Protein AF-A0A2E8WAC8-F1 (afdb_monomer)

Nearest PDB structures (foldseek):
  3va6-assembly1_A  TM=6.498E-01  e=2.404E-03  Bacteroides thetaiotaomicron
  1qhu-assembly1_A  TM=5.688E-01  e=6.693E-03  Oryctolagus cuniculus
  3ott-assembly2_A  TM=4.616E-01  e=7.108E-03  Bacteroides thetaiotaomicron
  3va6-assembly3_B  TM=4.126E-01  e=3.059E-03  Bacteroides thetaiotaomicron
  6uml-assembly1_A  TM=5.698E-01  e=1.534E-01  Homo sapiens

Foldseek 3Di:
DDDPPDDVVVVVVVVVVVPDPPPPDDDPDDDCVPDPVNDDDDPVPPDWDWQDWDAAPQRKIWTFTQAAIWIHNPDDIDGDGVVQADDDDRFNDWEHAHVQWIWTDHQAAIWIGHPNGIHGQPDPDPPDRHGFDDWDYDPNGEIATDPPRLVNLQSVCVVPVLHAFEAEDCDDDDPPDPSCVSHPYYHHNDPDVVVVVVVVVVSSVSSVVVVVVVVVVVD

Sequence (219 aa):
MTRHQQSPTLLLILALVLCAPLAAYKPEMPDPVYEDWRWESYPQLQGPSFRAVAEDVTGAVWFGTDKGVKRYDGRTWTEYTETDGLFGAPINVLCPASVGRVYAVSRLGISVFEDGAWRRIFPASPDVNWTIWSIREMSDGAIWSGLSGDQIAREIRLADPTVVTFLITGWDIHAEDDRLSEFDFHLKKPRVIGELNATLVRAISLRDRRLREKSSQSA

Radius of gyration: 28.64 Å; Cα contacts (8 Å, |Δi|>4): 350; chains: 1; bounding box: 103×40×66 Å

Solvent-accessible surface area (backbone atoms only — not comparable to full-atom values): 12842 Å² total; per-residue (Å²): 140,81,83,82,77,77,60,67,67,62,58,51,53,53,53,54,67,74,60,55,80,72,75,77,85,74,81,80,75,72,64,72,88,77,41,71,90,77,63,84,87,58,75,89,68,61,83,68,60,74,58,24,74,39,67,35,85,84,66,30,39,36,34,18,19,59,70,19,39,38,36,33,66,87,83,54,80,46,77,43,30,60,92,53,36,36,40,53,52,39,16,61,30,57,31,48,50,47,81,70,28,34,36,40,31,13,40,57,24,32,16,35,32,45,93,91,41,38,37,66,67,33,64,85,57,90,90,62,92,49,72,55,74,42,63,53,60,42,100,77,38,29,69,42,50,54,72,63,34,60,60,52,38,36,53,48,34,71,77,38,73,53,50,53,30,67,43,74,32,95,61,92,74,64,93,84,43,74,74,51,74,51,34,80,41,79,40,64,62,68,92,48,71,66,62,53,53,58,50,50,55,53,42,53,54,51,30,56,49,46,50,53,54,53,57,64,74,76,110

Secondary structure (DSSP, 8-state):
-------HHHHHHHHHHTTS--------PPPGGG-GGG----GGGSSSPEEEEEE-TTS-EEEEETTEEEEE-SS-EEEE-GGGT---S-EEEEEEEETTEEEEEESS-EEEEETTEEEEEE-SSTT-------EEE-TTS-EEESSSHHHHHHHHHHH-TTS--EEEESS---TT-GGGGG-SEEEE--SSHHHHHHHHHHHHHHHHHHHHHHHHH--

Mean predicted aligned error: 15.95 Å

pLDDT: mean 70.6, std 15.96, range [34.09, 94.88]

Structure (mmCIF, N/CA/C/O backbone):
data_AF-A0A2E8WAC8-F1
#
_entry.id   AF-A0A2E8WAC8-F1
#
loop_
_atom_site.group_PDB
_atom_site.id
_atom_site.type_symbol
_atom_site.label_atom_id
_atom_site.label_alt_id
_atom_site.label_comp_id
_atom_site.label_asym_id
_atom_site.label_entity_id
_atom_site.label_seq_id
_atom_site.pdbx_PDB_ins_code
_atom_site.Cartn_x
_atom_site.Cartn_y
_atom_site.Cartn_z
_atom_site.occupancy
_atom_site.B_iso_or_equiv
_atom_site.auth_seq_id
_atom_site.auth_comp_id
_atom_site.auth_asym_id
_atom_site.auth_atom_id
_atom_site.pdbx_PDB_model_num
ATOM 1 N N . MET A 1 1 ? -83.327 -20.561 35.771 1.00 40.25 1 MET A N 1
ATOM 2 C CA . MET A 1 1 ? -82.409 -21.128 34.758 1.00 40.25 1 MET A CA 1
ATOM 3 C C . MET A 1 1 ? -82.660 -20.432 33.425 1.00 40.25 1 MET A C 1
ATOM 5 O O . MET A 1 1 ? -83.483 -20.889 32.646 1.00 40.25 1 MET A O 1
ATOM 9 N N . THR A 1 2 ? -82.019 -19.290 33.182 1.00 39.81 2 THR A N 1
ATOM 10 C CA . THR A 1 2 ? -82.113 -18.533 31.923 1.00 39.81 2 THR A CA 1
ATOM 11 C C . THR A 1 2 ? -80.802 -18.711 31.161 1.00 39.81 2 THR A C 1
ATOM 13 O O . THR A 1 2 ? -79.744 -18.262 31.593 1.00 39.81 2 THR A O 1
ATOM 16 N N . ARG A 1 3 ? -80.853 -19.465 30.059 1.00 44.12 3 ARG A N 1
ATOM 17 C CA . ARG A 1 3 ? -79.706 -19.734 29.183 1.00 44.12 3 ARG A CA 1
ATOM 18 C C . ARG A 1 3 ? -79.399 -18.451 28.403 1.00 44.12 3 ARG A C 1
ATOM 20 O O . ARG A 1 3 ? -80.142 -18.099 27.493 1.00 44.12 3 ARG A O 1
ATOM 27 N N . HIS A 1 4 ? -78.326 -17.749 28.767 1.00 51.72 4 HIS A N 1
ATOM 28 C CA . HIS A 1 4 ? -77.776 -16.665 27.952 1.00 51.72 4 HIS A CA 1
ATOM 29 C C . HIS A 1 4 ? -77.238 -17.259 26.647 1.00 51.72 4 HIS A C 1
ATOM 31 O O . HIS A 1 4 ? -76.191 -17.902 26.616 1.00 51.72 4 HIS A O 1
ATOM 37 N N . GLN A 1 5 ? -77.995 -17.080 25.571 1.00 53.16 5 GLN A N 1
ATOM 38 C CA . GLN A 1 5 ? -77.614 -17.468 24.222 1.00 53.16 5 GLN A CA 1
ATOM 39 C C . GLN A 1 5 ? -76.622 -16.414 23.709 1.00 53.16 5 GLN A C 1
ATOM 41 O O . GLN A 1 5 ? -77.019 -15.330 23.287 1.00 53.16 5 GLN A O 1
ATOM 46 N N . GLN A 1 6 ? -75.317 -16.675 23.844 1.00 54.75 6 GLN A N 1
ATOM 47 C CA . GLN A 1 6 ? -74.297 -15.780 23.296 1.00 54.75 6 GLN A CA 1
ATOM 48 C C . GLN A 1 6 ? -74.393 -15.787 21.767 1.00 54.75 6 GLN A C 1
ATOM 50 O O . GLN A 1 6 ? -74.301 -16.838 21.134 1.00 54.75 6 GLN A O 1
ATOM 55 N N . SER A 1 7 ? -74.645 -14.611 21.188 1.00 58.09 7 SER A N 1
ATOM 56 C CA . SER A 1 7 ? -74.867 -14.441 19.754 1.00 58.09 7 SER A CA 1
ATOM 57 C C . SER A 1 7 ? -73.567 -14.719 18.985 1.00 58.09 7 SER A C 1
ATOM 59 O O . SER A 1 7 ? -72.597 -13.976 19.167 1.00 58.09 7 SER A O 1
ATOM 61 N N . PRO A 1 8 ? -73.513 -15.738 18.105 1.00 62.00 8 PRO A N 1
ATOM 62 C CA . PRO A 1 8 ? -72.292 -16.120 17.386 1.00 62.00 8 PRO A CA 1
ATOM 63 C C . PRO A 1 8 ? -71.784 -15.014 16.448 1.00 62.00 8 PRO A C 1
ATOM 65 O O . PRO A 1 8 ? -70.602 -14.969 16.120 1.00 62.00 8 PRO A O 1
ATOM 68 N N . THR A 1 9 ? -72.649 -14.071 16.072 1.00 66.88 9 THR A N 1
ATOM 69 C CA . THR A 1 9 ? -72.295 -12.878 15.294 1.00 66.88 9 THR A CA 1
ATOM 70 C C . THR A 1 9 ? -71.354 -11.925 16.027 1.00 66.88 9 THR A C 1
ATOM 72 O O . THR A 1 9 ? -70.491 -11.333 15.386 1.00 66.88 9 THR A O 1
ATOM 75 N N . LEU A 1 10 ? -71.458 -11.797 17.356 1.00 57.38 10 LEU A N 1
ATOM 76 C CA . LEU A 1 10 ? -70.588 -10.895 18.120 1.00 57.38 10 LEU A CA 1
ATOM 77 C C . LEU A 1 10 ? -69.149 -11.436 18.197 1.00 57.38 10 LEU A C 1
ATOM 79 O O . LEU A 1 10 ? -68.190 -10.677 18.090 1.00 57.38 10 LEU A O 1
ATOM 83 N N . LEU A 1 11 ? -69.010 -12.761 18.316 1.00 58.84 11 LEU A N 1
ATOM 84 C CA . LEU A 1 11 ? -67.725 -13.471 18.291 1.00 58.84 11 LEU A CA 1
ATOM 85 C C . LEU A 1 11 ? -67.052 -13.402 16.913 1.00 58.84 11 LEU A C 1
ATOM 87 O O . LEU A 1 11 ? -65.837 -13.247 16.835 1.00 58.84 11 LEU A O 1
ATOM 91 N N . LEU A 1 12 ? -67.834 -13.461 15.832 1.00 59.06 12 LEU A N 1
ATOM 92 C CA . LEU A 1 12 ? -67.334 -13.369 14.456 1.00 59.06 12 LEU A CA 1
ATOM 93 C C . LEU A 1 12 ? -66.805 -11.970 14.108 1.00 59.06 12 LEU A C 1
ATOM 95 O O . LEU A 1 12 ? -65.760 -11.854 13.472 1.00 59.06 12 LEU A O 1
ATOM 99 N N . ILE A 1 13 ? -67.481 -10.912 14.565 1.00 61.59 13 ILE A N 1
ATOM 100 C CA . ILE A 1 13 ? -67.017 -9.528 14.374 1.00 61.59 13 ILE A CA 1
ATOM 101 C C . ILE A 1 13 ? -65.741 -9.275 15.188 1.00 61.59 13 IL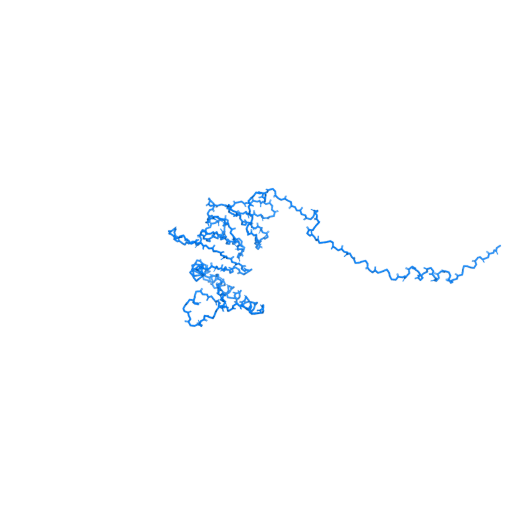E A C 1
ATOM 103 O O . ILE A 1 13 ? -64.794 -8.687 14.669 1.00 61.59 13 ILE A O 1
ATOM 107 N N . LEU A 1 14 ? -65.672 -9.774 16.428 1.00 54.53 14 LEU A N 1
ATOM 108 C CA . LEU A 1 14 ? -64.471 -9.660 17.259 1.00 54.53 14 LEU A CA 1
ATOM 109 C C . LEU A 1 14 ? -63.278 -10.409 16.633 1.00 54.53 14 LEU A C 1
ATOM 111 O O . LEU A 1 14 ? -62.173 -9.874 16.589 1.00 54.53 14 LEU A O 1
ATOM 115 N N . ALA A 1 15 ? -63.509 -11.604 16.077 1.00 56.88 15 ALA A N 1
ATOM 116 C CA . ALA A 1 15 ? -62.487 -12.390 15.386 1.00 56.88 15 ALA A CA 1
ATOM 117 C C . ALA A 1 15 ? -61.975 -11.719 14.096 1.00 56.88 15 ALA A C 1
ATOM 119 O O . ALA A 1 15 ? -60.783 -11.785 13.812 1.00 56.88 15 ALA A O 1
ATOM 120 N N . LEU A 1 16 ? -62.842 -11.036 13.339 1.00 56.91 16 LEU A N 1
ATOM 121 C CA . LEU A 1 16 ? -62.455 -10.305 12.124 1.00 56.91 16 LEU A CA 1
ATOM 122 C C . LEU A 1 16 ? -61.647 -9.032 12.423 1.00 56.91 16 LEU A C 1
ATOM 124 O O . LEU A 1 16 ? -60.716 -8.725 11.683 1.00 56.91 16 LEU A O 1
ATOM 128 N N . VAL A 1 17 ? -61.937 -8.324 13.521 1.00 58.78 17 VAL A N 1
ATOM 129 C CA . VAL A 1 17 ? -61.166 -7.137 13.946 1.00 58.78 17 VAL A CA 1
ATOM 130 C C . VAL A 1 17 ? -59.773 -7.519 14.469 1.00 58.78 17 VAL A C 1
ATOM 132 O O . VAL A 1 17 ? -58.810 -6.796 14.228 1.00 58.78 17 VAL A O 1
ATOM 135 N N . LEU A 1 18 ? -59.634 -8.686 15.108 1.00 56.22 18 LEU A N 1
ATOM 136 C CA . LEU A 1 18 ? -58.340 -9.251 15.526 1.00 56.22 18 LEU A CA 1
ATOM 137 C C . LEU A 1 18 ? -57.509 -9.834 14.367 1.00 56.22 18 LEU A C 1
ATOM 139 O O . LEU A 1 18 ? -56.328 -10.120 14.555 1.00 56.22 18 LEU A O 1
ATOM 143 N N . CYS A 1 19 ? -58.106 -10.004 13.183 1.00 52.69 19 CYS A N 1
ATOM 144 C CA . CYS A 1 19 ? -57.468 -10.574 11.994 1.00 52.69 19 CYS A CA 1
ATOM 145 C C . CYS A 1 19 ? -57.236 -9.535 10.883 1.00 52.69 19 CYS A C 1
ATOM 147 O O . CYS A 1 19 ? -56.987 -9.898 9.732 1.00 52.69 19 CYS A O 1
ATOM 149 N N . ALA A 1 20 ? -57.301 -8.236 11.202 1.00 61.72 20 ALA A N 1
ATOM 150 C CA . ALA A 1 20 ? -56.765 -7.223 10.303 1.00 61.72 20 ALA A CA 1
ATOM 151 C C . ALA A 1 20 ? -55.274 -7.536 10.077 1.00 61.72 20 ALA A C 1
ATOM 153 O O . ALA A 1 20 ? -54.561 -7.758 11.061 1.00 61.72 20 ALA A O 1
ATOM 154 N N . PRO A 1 21 ? -54.787 -7.603 8.824 1.00 62.22 21 PRO A N 1
ATOM 155 C CA . PRO A 1 21 ? -53.389 -7.894 8.561 1.00 62.22 21 PRO A CA 1
ATOM 156 C C . PRO A 1 21 ? -52.562 -6.792 9.214 1.00 62.22 21 PRO A C 1
ATOM 158 O O . PRO A 1 21 ? -52.559 -5.650 8.755 1.00 62.22 21 PRO A O 1
ATOM 161 N N . LEU A 1 22 ? -51.901 -7.128 10.324 1.00 64.56 22 LEU A N 1
ATOM 162 C CA . LEU A 1 22 ? -50.913 -6.258 10.933 1.00 64.56 22 LEU A CA 1
ATOM 163 C C . LEU A 1 22 ? -49.871 -6.032 9.842 1.00 64.56 22 LEU A C 1
ATOM 165 O O . LEU A 1 22 ? -49.213 -6.985 9.415 1.00 64.56 22 LEU A O 1
ATOM 169 N N . ALA A 1 23 ? -49.792 -4.807 9.320 1.00 72.81 23 ALA A N 1
ATOM 170 C CA . ALA A 1 23 ? -48.760 -4.462 8.361 1.00 72.81 23 ALA A CA 1
ATOM 171 C C . ALA A 1 23 ? -47.429 -4.910 8.970 1.00 72.81 23 ALA A C 1
ATOM 173 O O . ALA A 1 23 ? -47.114 -4.527 10.099 1.00 72.81 23 ALA A O 1
ATOM 174 N N . ALA A 1 24 ? -46.716 -5.798 8.271 1.00 70.75 24 ALA A N 1
ATOM 175 C CA . ALA A 1 24 ? -45.466 -6.341 8.771 1.00 70.75 24 ALA A CA 1
ATOM 176 C C . ALA A 1 24 ? -44.572 -5.166 9.173 1.00 70.75 24 ALA A C 1
ATOM 178 O O . ALA A 1 24 ? -44.310 -4.281 8.354 1.00 70.75 24 ALA A O 1
ATOM 179 N N . TYR A 1 25 ? -44.172 -5.136 10.445 1.00 78.88 25 TYR A N 1
ATOM 180 C CA . TYR A 1 25 ? -43.290 -4.103 10.960 1.00 78.88 25 TYR A CA 1
ATOM 181 C C . TYR A 1 25 ? -42.026 -4.088 10.102 1.00 78.88 25 TYR A C 1
ATOM 183 O O . TYR A 1 25 ? -41.287 -5.072 10.052 1.00 78.88 25 TYR A O 1
ATOM 191 N N . LYS A 1 26 ? -41.809 -2.985 9.385 1.00 76.69 26 LYS A N 1
ATOM 192 C CA . LYS A 1 26 ? -40.549 -2.724 8.704 1.00 76.69 26 LYS A CA 1
ATOM 193 C C . LYS A 1 26 ? -39.682 -1.958 9.694 1.00 76.69 26 LYS A C 1
ATOM 195 O O . LYS A 1 26 ? -39.990 -0.794 9.935 1.00 76.69 26 LYS A O 1
ATOM 200 N N . PRO A 1 27 ? -38.654 -2.581 10.294 1.00 74.44 27 PRO A N 1
ATOM 201 C CA . PRO A 1 27 ? -37.712 -1.828 11.098 1.00 74.44 27 PRO A CA 1
ATOM 202 C C . PRO A 1 27 ? -37.064 -0.774 10.203 1.00 74.44 27 PRO A C 1
ATOM 204 O O . PRO A 1 27 ? -36.401 -1.107 9.220 1.00 74.44 27 PRO A O 1
ATOM 207 N N . GLU A 1 28 ? -37.271 0.494 10.536 1.00 76.69 28 GLU A N 1
ATOM 208 C CA . GLU A 1 28 ? -36.387 1.549 10.067 1.00 76.69 28 GLU A CA 1
ATOM 209 C C . GLU A 1 28 ? -35.072 1.350 10.811 1.00 76.69 28 GLU A C 1
ATOM 211 O O . GLU A 1 28 ? -34.993 1.550 12.022 1.00 76.69 28 GLU A O 1
ATOM 216 N N . MET A 1 29 ? -34.064 0.841 10.107 1.00 74.12 29 MET A N 1
ATOM 217 C CA . MET A 1 29 ? -32.707 0.818 10.631 1.00 74.12 29 MET A CA 1
ATOM 218 C C . MET A 1 29 ? -32.142 2.228 10.452 1.00 74.12 29 MET A C 1
ATOM 220 O O . MET A 1 29 ? -32.032 2.669 9.304 1.00 74.12 29 MET A O 1
ATOM 224 N N . PRO A 1 30 ? -31.817 2.946 11.543 1.00 72.25 30 PRO A N 1
ATOM 225 C CA . PRO A 1 30 ? -31.054 4.178 11.441 1.00 72.25 30 PRO A CA 1
ATOM 226 C C . PRO A 1 30 ? -29.744 3.893 10.706 1.00 72.25 30 PRO A C 1
ATOM 228 O O . PRO A 1 30 ? -29.247 2.762 10.710 1.00 72.25 30 PRO A O 1
ATOM 231 N N . ASP A 1 31 ? -29.190 4.912 10.054 1.00 79.88 31 ASP A N 1
ATOM 232 C CA . ASP A 1 31 ? -27.871 4.774 9.450 1.00 79.88 31 ASP A CA 1
ATOM 233 C C . ASP A 1 31 ? -26.870 4.383 10.559 1.00 79.88 31 ASP A C 1
ATOM 235 O O . ASP A 1 31 ? -26.727 5.140 11.528 1.00 79.88 31 ASP A O 1
ATOM 239 N N . PRO A 1 32 ? -26.180 3.227 10.440 1.00 79.69 32 PRO A N 1
ATOM 240 C CA . PRO A 1 32 ? -25.189 2.767 11.410 1.00 79.69 32 PRO A CA 1
ATOM 241 C C . PRO A 1 32 ? -24.147 3.825 11.761 1.00 79.69 32 PRO A C 1
ATOM 243 O O . PRO A 1 32 ? -23.560 3.770 12.838 1.00 79.69 32 PRO A O 1
ATOM 246 N N . VAL A 1 33 ? -23.915 4.776 10.851 1.00 78.19 33 VAL A N 1
ATOM 247 C CA . VAL A 1 33 ? -22.936 5.841 11.015 1.00 78.19 33 VAL A CA 1
ATOM 248 C C . VAL A 1 33 ? -23.317 6.827 12.126 1.00 78.19 33 VAL A C 1
ATOM 250 O O . VAL A 1 33 ? -22.434 7.414 12.744 1.00 78.19 33 VAL A O 1
ATOM 253 N N . TYR A 1 34 ? -24.605 7.004 12.429 1.00 80.62 34 TYR A N 1
ATOM 254 C CA . TYR A 1 34 ? -25.068 7.957 13.452 1.00 80.62 34 TYR A CA 1
ATOM 255 C C . TYR A 1 34 ? -25.374 7.305 14.804 1.00 80.62 34 TYR A C 1
ATOM 257 O O . TYR A 1 34 ? -25.904 7.951 15.705 1.00 80.62 34 TYR A O 1
ATOM 265 N N . GLU A 1 35 ? -25.056 6.022 14.959 1.00 83.88 35 GLU A N 1
ATOM 266 C CA . GLU A 1 35 ? -25.297 5.287 16.191 1.00 83.88 35 GLU A CA 1
ATOM 267 C C . GLU A 1 35 ? -24.042 5.300 17.079 1.00 83.88 35 GLU A C 1
ATOM 269 O O . GLU A 1 35 ? -23.185 4.431 16.957 1.00 83.88 35 GLU A O 1
ATOM 274 N N . ASP A 1 36 ? -23.945 6.270 17.999 1.00 80.81 36 ASP A N 1
ATOM 275 C CA . ASP A 1 36 ? -22.781 6.493 18.886 1.00 80.81 36 ASP A CA 1
ATOM 276 C C . ASP A 1 36 ? -22.252 5.223 19.577 1.00 80.81 36 ASP A C 1
ATOM 278 O O . ASP A 1 36 ? -21.050 5.059 19.762 1.00 80.81 36 ASP A O 1
ATOM 282 N N . TRP A 1 37 ? -23.141 4.290 19.928 1.00 81.38 37 TRP A N 1
ATOM 283 C CA . TRP A 1 37 ? -22.791 3.032 20.591 1.00 81.38 37 TRP A CA 1
ATOM 284 C C . TRP A 1 37 ? -22.052 2.026 19.691 1.00 81.38 37 TRP A C 1
ATOM 286 O O . TRP A 1 37 ? -21.498 1.054 20.204 1.00 81.38 37 TRP A O 1
ATOM 296 N N . ARG A 1 38 ? -22.044 2.228 18.365 1.00 80.31 38 ARG A N 1
ATOM 297 C CA . ARG A 1 38 ? -21.300 1.402 17.399 1.00 80.31 38 ARG A CA 1
ATOM 298 C C . ARG A 1 38 ? -19.855 1.851 17.209 1.00 80.31 38 ARG A C 1
ATOM 300 O O . ARG A 1 38 ? -19.083 1.128 16.583 1.00 80.31 38 ARG A O 1
ATOM 307 N N . TRP A 1 39 ? -19.497 3.029 17.711 1.00 81.31 39 TRP A N 1
ATOM 308 C CA . TRP A 1 39 ? -18.190 3.626 17.489 1.00 81.31 39 TRP A CA 1
ATOM 309 C C . TRP A 1 39 ? -17.273 3.425 18.688 1.00 81.31 39 TRP A C 1
ATOM 311 O O . TRP A 1 39 ? -17.627 3.725 19.826 1.00 81.31 39 TRP A O 1
ATOM 321 N N . GLU A 1 40 ? -16.053 2.971 18.417 1.00 83.94 40 GLU A N 1
ATOM 322 C CA . GLU A 1 40 ? -14.988 2.898 19.411 1.00 83.94 40 GLU A CA 1
ATOM 323 C C . GLU A 1 40 ? -13.921 3.952 19.104 1.00 83.94 40 GLU A C 1
ATOM 325 O O . GLU A 1 40 ? -13.526 4.159 17.955 1.00 83.94 40 GLU A O 1
ATOM 330 N N . SER A 1 41 ? -13.460 4.648 20.142 1.00 82.00 41 SER A N 1
ATOM 331 C CA . SER A 1 41 ? -12.395 5.642 20.026 1.00 82.00 41 SER A CA 1
ATOM 332 C C . SER A 1 41 ?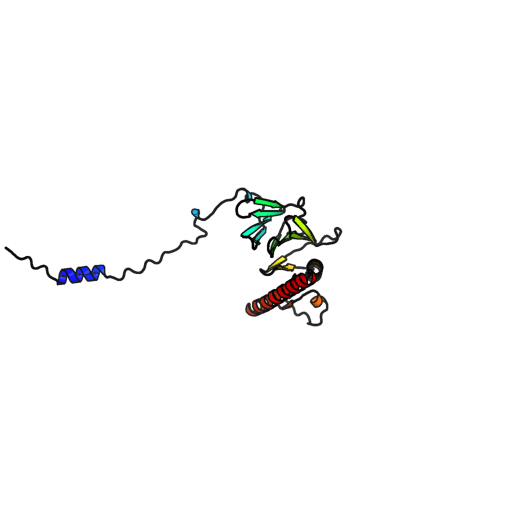 -11.075 5.069 20.517 1.00 82.00 41 SER A C 1
ATOM 334 O O . SER A 1 41 ? -10.971 4.635 21.662 1.00 82.00 41 SER A O 1
ATOM 336 N N . TYR A 1 42 ? -10.037 5.159 19.686 1.00 85.31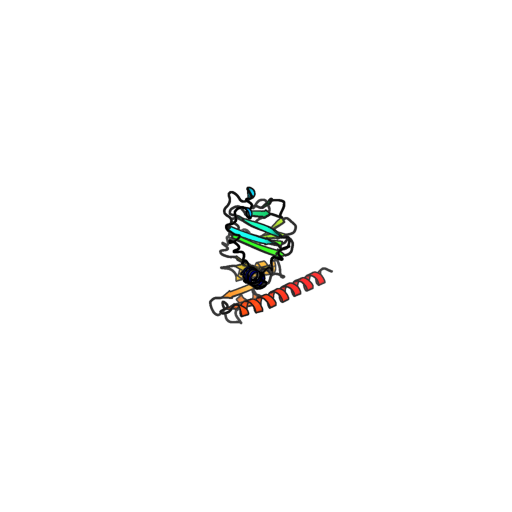 42 TYR A N 1
ATOM 337 C CA . TYR A 1 42 ? -8.686 4.741 20.053 1.00 85.31 42 TYR A CA 1
ATOM 338 C C . TYR A 1 42 ? -7.809 5.965 20.350 1.00 85.31 42 TYR A C 1
ATOM 340 O O . TYR A 1 42 ? -7.568 6.773 19.448 1.00 85.31 42 TYR A O 1
ATOM 348 N N . PRO A 1 43 ? -7.276 6.120 21.578 1.00 86.19 43 PRO A N 1
ATOM 349 C CA . PRO A 1 43 ? -6.343 7.200 21.907 1.00 86.19 43 PRO A CA 1
ATOM 350 C C . PRO A 1 43 ? -5.102 7.225 21.006 1.00 86.19 43 PRO A C 1
ATOM 352 O O . PRO A 1 43 ? -4.567 8.287 20.716 1.00 86.19 43 PRO A O 1
ATOM 355 N N . GLN A 1 44 ? -4.665 6.066 20.509 1.00 86.38 44 GLN A N 1
ATOM 356 C CA . GLN A 1 44 ? -3.537 5.921 19.586 1.00 86.38 44 GLN A CA 1
ATOM 357 C C . GLN A 1 44 ? -3.804 6.565 18.222 1.00 86.38 44 GLN A C 1
ATOM 359 O O . GLN A 1 44 ? -2.850 6.875 17.501 1.00 86.38 44 GLN A O 1
ATOM 364 N N . LEU A 1 45 ? -5.078 6.783 17.881 1.00 79.94 45 LEU A N 1
ATOM 365 C CA . LEU A 1 45 ? -5.491 7.502 16.683 1.00 79.94 45 LEU A CA 1
ATOM 366 C C . LEU A 1 45 ? -5.622 9.019 16.908 1.00 79.94 45 LEU A C 1
ATOM 368 O O . LEU A 1 45 ? -5.797 9.766 15.954 1.00 79.94 45 LEU A O 1
ATOM 372 N N . GLN A 1 46 ? -5.503 9.509 18.143 1.00 79.06 46 GLN A N 1
ATOM 373 C CA . GLN A 1 46 ? -5.517 10.945 18.424 1.00 79.06 46 GLN A CA 1
ATOM 374 C C . GLN A 1 46 ? -4.182 11.578 17.993 1.00 79.06 46 GLN A C 1
ATOM 376 O O . GLN A 1 46 ? -3.107 11.053 18.293 1.00 79.06 46 GLN A O 1
ATOM 381 N N . GLY A 1 47 ? -4.228 12.727 17.311 1.00 72.38 47 GLY A N 1
ATOM 382 C CA . GLY A 1 47 ? -3.040 13.534 17.004 1.00 72.38 47 GLY A CA 1
ATOM 383 C C . GLY A 1 47 ? -2.700 13.677 15.514 1.00 72.38 47 GLY A C 1
ATOM 384 O O . GLY A 1 47 ? -3.021 14.718 14.944 1.00 72.38 47 GLY A O 1
ATOM 385 N N . PRO A 1 48 ? -1.966 12.733 14.887 1.00 68.62 48 PRO A N 1
ATOM 386 C CA . PRO A 1 48 ? -1.460 12.916 13.526 1.00 68.62 48 PRO A CA 1
ATOM 387 C C . PRO A 1 48 ? -2.581 12.852 12.480 1.00 68.62 48 PRO A C 1
ATOM 389 O O . PRO A 1 48 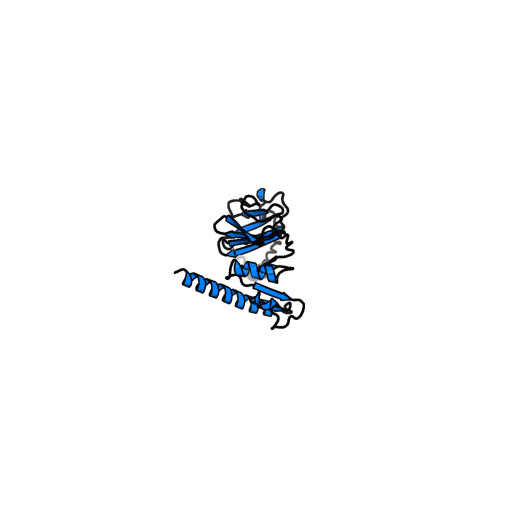? -3.522 12.075 12.622 1.00 68.62 48 PRO A O 1
ATOM 392 N N . SER A 1 49 ? -2.453 13.633 11.402 1.00 78.62 49 SER A N 1
ATOM 393 C CA . SER A 1 49 ? -3.390 13.556 10.279 1.00 78.62 49 SER A CA 1
ATOM 394 C C . SER A 1 49 ? -3.239 12.214 9.567 1.00 78.62 49 SER A C 1
ATOM 396 O O . SER A 1 49 ? -2.129 11.836 9.168 1.00 78.62 49 SER A O 1
ATOM 398 N N . PHE A 1 50 ? -4.351 11.499 9.408 1.00 82.56 50 PHE A N 1
ATOM 399 C CA . PHE A 1 50 ? -4.407 10.285 8.602 1.00 82.56 50 PHE A CA 1
ATOM 400 C C . PHE A 1 50 ? -4.566 10.645 7.136 1.00 82.56 50 PHE A C 1
ATOM 402 O O . PHE A 1 50 ? -5.390 11.478 6.760 1.00 82.56 50 PHE A O 1
ATOM 409 N N . ARG A 1 51 ? -3.771 9.988 6.302 1.00 78.44 51 ARG A N 1
ATOM 410 C CA . ARG A 1 51 ? -3.757 10.184 4.851 1.00 78.44 51 ARG A CA 1
ATOM 411 C C . ARG A 1 51 ? -4.170 8.940 4.089 1.00 78.44 51 ARG A C 1
ATOM 413 O O . ARG A 1 51 ? -4.720 9.060 3.001 1.00 78.44 51 ARG A O 1
ATOM 420 N N . ALA A 1 52 ? -3.906 7.772 4.663 1.00 78.94 52 ALA A N 1
ATOM 421 C CA . ALA A 1 52 ? -4.256 6.488 4.087 1.00 78.94 52 ALA A CA 1
ATOM 422 C C . ALA A 1 52 ? -4.738 5.537 5.180 1.00 78.94 52 ALA A C 1
ATOM 424 O O . ALA A 1 52 ? -4.273 5.604 6.319 1.00 78.94 52 ALA A O 1
ATOM 425 N N . VAL A 1 53 ? -5.636 4.632 4.812 1.00 86.38 53 VAL A N 1
ATOM 426 C CA . VAL A 1 53 ? -6.037 3.489 5.630 1.00 86.38 53 VAL A CA 1
ATOM 427 C C . VAL A 1 53 ? -6.158 2.272 4.720 1.00 86.38 53 VAL A C 1
ATOM 429 O O . VAL A 1 53 ? -6.670 2.395 3.608 1.00 86.38 53 VAL A O 1
ATOM 432 N N . ALA A 1 54 ? -5.659 1.123 5.163 1.00 84.50 54 ALA A N 1
ATOM 433 C CA . ALA A 1 54 ? -5.759 -0.130 4.425 1.00 84.50 54 ALA A CA 1
ATOM 434 C C . ALA A 1 54 ? -5.806 -1.320 5.386 1.00 84.50 54 ALA A C 1
ATOM 436 O O . ALA A 1 54 ? -5.104 -1.329 6.391 1.00 84.50 54 ALA A O 1
ATOM 437 N N . GLU A 1 55 ? -6.607 -2.330 5.074 1.00 86.69 55 GLU A N 1
ATOM 438 C CA . GLU A 1 55 ? -6.654 -3.591 5.817 1.00 86.69 55 GLU A CA 1
ATOM 439 C C . GLU A 1 55 ? -5.858 -4.654 5.055 1.00 86.69 55 GLU A C 1
ATOM 441 O O . GLU A 1 55 ? -6.028 -4.807 3.843 1.00 86.69 55 GLU A O 1
ATOM 446 N N . ASP A 1 56 ? -4.961 -5.362 5.741 1.00 85.50 56 ASP A N 1
ATOM 447 C CA . ASP A 1 56 ? -4.243 -6.488 5.148 1.00 85.50 56 ASP A CA 1
ATOM 448 C C . ASP A 1 56 ? -5.037 -7.799 5.232 1.00 85.50 56 ASP A C 1
ATOM 450 O O . ASP A 1 56 ? -6.043 -7.922 5.924 1.00 85.50 56 ASP A O 1
ATOM 454 N N . VAL A 1 57 ? -4.557 -8.828 4.537 1.00 82.38 57 VAL A N 1
ATOM 455 C CA . VAL A 1 57 ? -5.219 -10.144 4.490 1.00 82.38 57 VAL A CA 1
ATOM 456 C C . VAL A 1 57 ? -5.258 -10.883 5.836 1.00 82.38 57 VAL A C 1
ATOM 458 O O . VAL A 1 57 ? -5.905 -11.922 5.934 1.00 82.38 57 VAL A O 1
ATOM 461 N N . THR A 1 58 ? -4.549 -10.395 6.858 1.00 84.88 58 THR A N 1
ATOM 462 C CA . THR A 1 58 ? -4.604 -10.937 8.225 1.00 84.88 58 THR A CA 1
ATOM 463 C C . THR A 1 58 ? -5.667 -10.251 9.085 1.00 84.88 58 THR A C 1
ATOM 465 O O . THR A 1 58 ? -5.902 -10.692 10.208 1.00 84.88 58 THR A O 1
ATOM 468 N N . GLY A 1 59 ? -6.318 -9.206 8.562 1.00 87.44 59 GLY A N 1
ATOM 469 C CA . GLY A 1 59 ? -7.265 -8.360 9.286 1.00 87.44 59 GLY A CA 1
ATOM 470 C C . GLY A 1 59 ? -6.595 -7.239 10.082 1.00 87.44 59 GLY A C 1
ATOM 471 O O . GLY A 1 59 ? -7.256 -6.570 10.875 1.00 87.44 59 GLY A O 1
ATOM 472 N N . ALA A 1 60 ? -5.284 -7.023 9.912 1.00 92.56 60 ALA A N 1
ATOM 473 C CA . ALA A 1 60 ? -4.621 -5.892 10.544 1.00 92.56 60 ALA A CA 1
ATOM 474 C C . ALA A 1 60 ? -4.879 -4.616 9.737 1.00 92.56 60 ALA A C 1
ATOM 476 O O . ALA A 1 60 ? -4.752 -4.592 8.511 1.00 92.56 60 ALA A O 1
ATOM 477 N N . VAL A 1 61 ? -5.206 -3.536 10.441 1.00 92.94 61 VAL A N 1
ATOM 478 C CA . VAL A 1 61 ? -5.501 -2.232 9.852 1.00 92.94 61 VAL A CA 1
ATOM 479 C C . VAL A 1 61 ? -4.267 -1.348 9.931 1.00 92.94 61 VAL A C 1
ATOM 481 O O . VAL A 1 61 ? -3.677 -1.145 10.992 1.00 92.94 61 VAL A O 1
ATOM 484 N N . TRP A 1 62 ? -3.882 -0.803 8.791 1.00 93.12 62 TRP A N 1
ATOM 485 C CA . TRP A 1 62 ? -2.730 0.056 8.604 1.00 93.12 62 TRP A CA 1
ATOM 486 C C . TRP A 1 62 ? -3.189 1.481 8.327 1.00 93.12 62 TRP A C 1
ATOM 488 O O . TRP A 1 62 ? -4.125 1.710 7.566 1.00 93.12 62 TRP A O 1
ATOM 498 N N . PHE A 1 63 ? -2.491 2.444 8.913 1.00 93.19 63 PHE A N 1
ATOM 499 C CA . PHE A 1 63 ? -2.801 3.862 8.859 1.00 93.19 63 PHE A CA 1
ATOM 500 C C . PHE A 1 63 ? -1.563 4.638 8.423 1.00 93.19 63 PHE A C 1
ATOM 502 O O . PHE A 1 63 ? -0.538 4.634 9.104 1.00 93.19 63 PHE A O 1
ATOM 509 N N . GLY A 1 64 ? -1.658 5.318 7.287 1.00 90.75 64 GLY A N 1
ATOM 510 C CA . GLY A 1 64 ? -0.636 6.229 6.798 1.00 90.75 64 GLY A CA 1
ATOM 511 C C . GLY A 1 64 ? -0.830 7.582 7.461 1.00 90.75 64 GLY A C 1
ATOM 512 O O . GLY A 1 64 ? -1.925 8.145 7.424 1.00 90.75 64 GLY A O 1
ATOM 513 N N . THR A 1 65 ? 0.222 8.095 8.084 1.00 91.75 65 THR A N 1
ATOM 514 C CA . THR A 1 65 ? 0.190 9.338 8.854 1.00 91.75 65 THR A CA 1
ATOM 515 C C . THR A 1 65 ? 1.217 10.335 8.333 1.00 91.75 65 THR A C 1
ATOM 517 O O . THR A 1 65 ? 2.095 10.005 7.528 1.00 91.75 65 THR A O 1
ATOM 520 N N . ASP A 1 66 ? 1.161 11.562 8.847 1.00 89.38 66 ASP A N 1
ATOM 521 C CA . ASP A 1 66 ? 2.197 12.564 8.587 1.00 89.38 66 ASP A CA 1
ATOM 522 C C . ASP A 1 66 ? 3.599 12.171 9.083 1.00 89.38 66 ASP A C 1
ATOM 524 O O . ASP A 1 66 ? 4.580 12.752 8.626 1.00 89.38 66 ASP A O 1
ATOM 528 N N . LYS A 1 67 ? 3.705 11.207 10.008 1.00 91.00 67 LYS A N 1
ATOM 529 C CA . LYS A 1 67 ? 4.964 10.827 10.672 1.00 91.00 67 LYS A CA 1
ATOM 530 C C . LYS A 1 67 ? 5.439 9.406 10.360 1.00 91.00 67 LYS A C 1
ATOM 532 O O . LYS A 1 67 ? 6.505 9.016 10.821 1.00 91.00 67 LYS A O 1
ATOM 537 N N . GLY A 1 68 ? 4.670 8.644 9.587 1.00 93.19 68 GLY A N 1
ATOM 538 C CA . GLY A 1 68 ? 4.970 7.245 9.294 1.00 93.19 68 GLY A CA 1
ATOM 539 C C . GLY A 1 68 ? 3.713 6.391 9.209 1.00 93.19 68 GLY A C 1
ATOM 540 O O . GLY A 1 68 ? 2.659 6.874 8.788 1.00 93.19 68 GLY A O 1
ATOM 541 N N . VAL A 1 69 ? 3.812 5.132 9.623 1.00 94.75 69 VAL A N 1
ATOM 542 C CA . VAL A 1 69 ? 2.720 4.153 9.566 1.00 94.75 69 VAL A CA 1
ATOM 543 C C . VAL A 1 69 ? 2.326 3.712 10.972 1.00 94.75 69 VAL A C 1
ATOM 545 O O . VAL A 1 69 ? 3.185 3.404 11.788 1.00 94.75 69 VAL A O 1
ATOM 548 N N . LYS A 1 70 ? 1.025 3.618 11.250 1.00 94.69 70 LYS A N 1
ATOM 549 C CA . LYS A 1 70 ? 0.496 2.914 12.426 1.00 94.69 70 LYS A CA 1
ATOM 550 C C . LYS A 1 70 ? -0.207 1.636 11.990 1.00 94.69 70 LYS A C 1
ATOM 552 O O . LYS A 1 70 ? -0.894 1.636 10.977 1.00 94.69 70 LYS A O 1
ATOM 557 N N . ARG A 1 71 ? -0.048 0.558 12.745 1.00 94.69 71 ARG A N 1
ATOM 558 C CA . ARG A 1 71 ? -0.676 -0.745 12.511 1.00 94.69 71 ARG A CA 1
ATOM 559 C C . ARG A 1 71 ? -1.476 -1.146 13.738 1.00 94.69 71 ARG A C 1
ATOM 561 O O . ARG A 1 71 ? -0.977 -1.009 14.852 1.00 94.69 71 ARG A O 1
ATOM 568 N N . TYR A 1 72 ? -2.667 -1.681 13.526 1.00 94.12 72 TYR A N 1
ATOM 569 C CA . TYR A 1 72 ? -3.505 -2.280 14.551 1.00 94.12 72 TYR A CA 1
ATOM 570 C C . TYR A 1 72 ? -3.873 -3.706 14.150 1.00 94.12 72 TYR A C 1
ATOM 572 O O . TYR A 1 72 ? -4.519 -3.908 13.130 1.00 94.12 72 TYR A O 1
ATOM 580 N N . ASP A 1 73 ? -3.467 -4.701 14.936 1.00 92.12 73 ASP A N 1
ATOM 581 C CA . ASP A 1 73 ? -3.734 -6.125 14.659 1.00 92.12 73 ASP A CA 1
ATOM 582 C C . ASP A 1 73 ? -5.031 -6.651 15.315 1.00 92.12 73 ASP A C 1
ATOM 584 O O . ASP A 1 73 ? -5.226 -7.859 15.453 1.00 92.12 73 ASP A O 1
ATOM 588 N N . GLY A 1 74 ? -5.896 -5.746 15.785 1.00 90.56 74 GLY A N 1
ATOM 589 C CA . GLY A 1 74 ? -7.081 -6.075 16.584 1.00 90.56 74 GLY A CA 1
ATOM 590 C C . GLY A 1 74 ? -6.810 -6.182 18.088 1.00 90.56 74 GLY A C 1
ATOM 591 O O . GLY A 1 74 ? -7.744 -6.329 18.875 1.00 90.56 74 GLY A O 1
ATOM 592 N N . ARG A 1 75 ? -5.546 -6.107 18.526 1.00 92.19 75 ARG A N 1
ATOM 593 C CA . ARG A 1 75 ? -5.162 -6.155 19.948 1.00 92.19 75 ARG A CA 1
ATOM 594 C C . ARG A 1 75 ? -4.135 -5.098 20.318 1.00 92.19 75 ARG A C 1
ATOM 596 O O . ARG A 1 75 ? -4.243 -4.476 21.371 1.00 92.19 75 ARG A O 1
ATOM 603 N N . THR A 1 76 ? -3.137 -4.903 19.472 1.00 92.69 76 THR A N 1
ATOM 604 C CA . THR A 1 76 ? -1.965 -4.080 19.727 1.00 92.69 76 THR A CA 1
ATOM 605 C C . THR A 1 76 ? -1.782 -3.043 18.634 1.00 92.69 76 THR A C 1
ATOM 607 O O . THR A 1 76 ? -2.055 -3.283 17.457 1.00 92.69 76 THR A O 1
ATOM 610 N N . TRP A 1 77 ? -1.325 -1.865 19.052 1.00 94.12 77 TRP A N 1
ATOM 611 C CA . TRP A 1 77 ? -0.919 -0.790 18.160 1.00 94.12 77 TRP A CA 1
ATOM 612 C C . TRP A 1 77 ? 0.599 -0.804 18.018 1.00 94.12 77 TRP A C 1
ATOM 614 O O . TRP A 1 77 ? 1.313 -0.850 19.017 1.00 94.12 77 TRP A O 1
ATOM 624 N N . THR A 1 78 ? 1.090 -0.742 16.786 1.00 94.38 78 THR A N 1
ATOM 625 C CA . THR A 1 78 ? 2.514 -0.587 16.464 1.00 94.38 78 THR A CA 1
ATOM 626 C C . THR A 1 78 ? 2.699 0.652 15.599 1.00 94.38 78 THR A C 1
ATOM 628 O O . THR A 1 78 ? 1.885 0.914 14.715 1.00 94.38 78 THR A O 1
ATOM 631 N N . GLU A 1 79 ? 3.749 1.424 15.851 1.00 93.94 79 GLU A N 1
ATOM 632 C CA . GLU A 1 79 ? 4.111 2.595 15.052 1.00 93.94 79 GLU A CA 1
ATOM 633 C C . GLU A 1 79 ? 5.450 2.337 14.368 1.00 93.94 79 GLU A C 1
ATOM 635 O O . GLU A 1 79 ? 6.357 1.770 14.970 1.00 93.94 79 GLU A O 1
ATOM 640 N N . TYR A 1 80 ? 5.536 2.733 13.104 1.00 94.88 8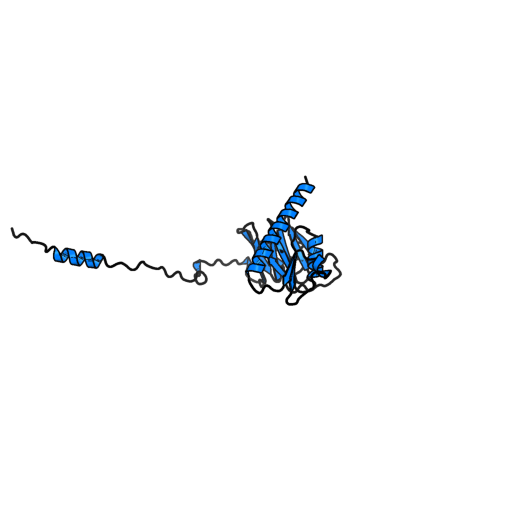0 TYR A N 1
ATOM 641 C CA . TYR A 1 80 ? 6.714 2.601 12.269 1.00 94.88 80 TYR A CA 1
ATOM 642 C C . TYR A 1 80 ? 7.068 3.960 11.688 1.00 94.88 80 TYR A C 1
ATOM 644 O O . TYR A 1 80 ? 6.237 4.632 11.069 1.00 94.88 80 TYR A O 1
ATOM 652 N N . THR A 1 81 ? 8.320 4.339 11.861 1.00 94.25 81 THR A N 1
ATOM 653 C CA . THR A 1 81 ? 8.886 5.605 11.413 1.00 94.25 81 THR A CA 1
ATOM 654 C C . THR A 1 81 ? 10.156 5.350 10.607 1.00 94.25 81 THR A C 1
ATOM 656 O O . THR A 1 81 ? 10.523 4.206 10.327 1.00 94.25 81 THR A O 1
ATOM 659 N N . GLU A 1 82 ? 10.856 6.415 10.226 1.00 92.00 82 GLU A N 1
ATOM 660 C CA . GLU A 1 82 ? 12.115 6.291 9.489 1.00 92.00 82 GLU A CA 1
ATOM 661 C C . GLU A 1 82 ? 13.191 5.502 10.249 1.00 92.00 82 GLU A C 1
ATOM 663 O O . GLU A 1 82 ? 14.010 4.829 9.624 1.00 92.00 82 GLU A O 1
ATOM 668 N N . THR A 1 83 ? 13.157 5.496 11.588 1.00 93.12 83 THR A N 1
ATOM 669 C CA . THR A 1 83 ? 14.088 4.689 12.396 1.00 93.12 83 THR A CA 1
ATOM 670 C C . THR A 1 83 ? 13.851 3.187 12.262 1.00 93.12 83 THR A C 1
ATOM 672 O O . THR A 1 83 ? 14.754 2.407 12.546 1.00 93.12 83 THR A O 1
ATOM 675 N N . ASP A 1 84 ? 12.669 2.787 11.794 1.00 93.94 84 ASP A N 1
ATOM 676 C CA . ASP A 1 84 ? 12.258 1.392 11.614 1.00 93.94 84 ASP A CA 1
ATOM 677 C C . ASP A 1 84 ? 12.472 0.900 10.172 1.00 93.94 84 ASP A C 1
ATOM 679 O O . ASP A 1 84 ? 12.037 -0.194 9.813 1.00 93.94 84 ASP A O 1
ATOM 683 N N . GLY A 1 85 ? 13.130 1.710 9.331 1.00 90.06 85 GLY A N 1
ATOM 684 C CA . GLY A 1 85 ? 13.424 1.400 7.928 1.00 90.06 85 GLY A CA 1
ATOM 685 C C . GLY A 1 85 ? 12.393 1.926 6.925 1.00 90.06 85 GLY A C 1
ATOM 686 O O . GLY A 1 85 ? 12.547 1.713 5.718 1.00 90.06 85 GLY A O 1
ATOM 687 N N . LEU A 1 86 ? 11.354 2.627 7.393 1.00 92.75 86 LEU A N 1
ATOM 688 C CA . LEU A 1 86 ? 10.377 3.289 6.532 1.00 92.75 86 LEU A CA 1
ATOM 689 C C . LEU A 1 86 ? 11.040 4.459 5.795 1.00 92.75 86 LEU A C 1
ATOM 691 O O . LEU A 1 86 ? 11.637 5.345 6.394 1.00 92.75 86 LEU A O 1
ATOM 695 N N . PHE A 1 87 ? 10.930 4.495 4.477 1.00 88.62 87 PHE A N 1
ATOM 696 C CA . PHE A 1 87 ? 11.558 5.532 3.676 1.00 88.62 87 PHE A CA 1
ATOM 697 C C . PHE A 1 87 ? 10.640 6.737 3.488 1.00 88.62 87 PHE A C 1
ATOM 699 O O . PHE A 1 87 ? 9.865 6.820 2.529 1.00 88.62 87 PHE A O 1
ATOM 706 N N . GLY A 1 88 ? 10.785 7.693 4.400 1.00 86.25 88 GLY A N 1
ATOM 707 C CA . GLY A 1 88 ? 10.144 8.996 4.339 1.00 86.25 88 GLY A CA 1
ATOM 708 C C . GLY A 1 88 ? 8.740 9.040 4.930 1.00 86.25 88 GLY A C 1
ATOM 709 O O . GLY A 1 88 ? 8.019 8.046 5.000 1.00 86.25 88 GLY A O 1
ATOM 710 N N . ALA A 1 89 ? 8.323 10.255 5.260 1.00 86.00 89 ALA A N 1
ATOM 711 C CA . ALA A 1 89 ? 6.954 10.638 5.576 1.00 86.00 89 ALA A CA 1
ATOM 712 C C . ALA A 1 89 ? 6.632 11.980 4.870 1.00 86.00 89 ALA A C 1
ATOM 714 O O . ALA A 1 89 ? 7.549 12.679 4.427 1.00 86.00 89 ALA A O 1
ATOM 715 N N . PRO A 1 90 ? 5.360 12.376 4.689 1.00 84.31 90 PRO A N 1
ATOM 716 C CA . PRO A 1 90 ? 4.138 11.687 5.092 1.00 84.31 90 PRO A CA 1
ATOM 717 C C . PRO A 1 90 ? 3.827 10.465 4.219 1.00 84.31 90 PRO A C 1
ATOM 719 O O . PRO A 1 90 ? 4.178 1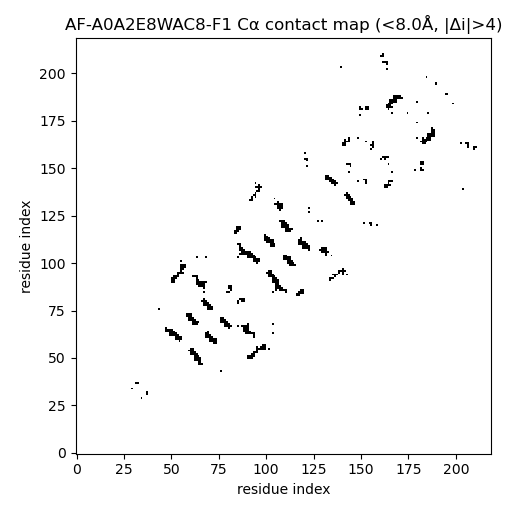0.445 3.035 1.00 84.31 90 PRO A O 1
ATOM 722 N N . ILE A 1 91 ? 3.117 9.483 4.781 1.00 86.81 91 ILE A N 1
ATOM 723 C CA . ILE A 1 91 ? 2.652 8.303 4.041 1.00 86.81 91 ILE A CA 1
ATOM 724 C C . ILE A 1 91 ? 1.311 8.615 3.405 1.00 86.81 91 ILE A C 1
ATOM 726 O O . ILE A 1 91 ? 0.300 8.726 4.091 1.00 86.81 91 ILE A O 1
ATOM 730 N N . ASN A 1 92 ? 1.312 8.780 2.087 1.00 76.88 92 ASN A N 1
ATOM 731 C CA . ASN A 1 92 ? 0.104 9.131 1.348 1.00 76.88 92 ASN A CA 1
ATOM 732 C C . ASN A 1 92 ? -0.686 7.896 0.923 1.00 76.88 92 ASN A C 1
ATOM 734 O O . ASN A 1 92 ? -1.862 8.023 0.602 1.00 76.88 92 ASN A O 1
ATOM 738 N N . VAL A 1 93 ? -0.032 6.733 0.877 1.00 77.81 93 VAL A N 1
ATOM 739 C CA . VAL A 1 93 ? -0.604 5.523 0.297 1.00 77.81 93 VAL A CA 1
ATOM 740 C C . VAL A 1 93 ? -0.088 4.279 1.017 1.00 77.81 93 VAL A C 1
ATOM 742 O O . VAL A 1 93 ? 1.102 4.197 1.332 1.00 77.81 93 VAL A O 1
ATOM 745 N N . LEU A 1 94 ? -0.986 3.323 1.260 1.00 81.31 94 LEU A N 1
ATOM 746 C CA . LEU A 1 94 ? -0.698 2.009 1.830 1.00 81.31 94 LEU A CA 1
ATOM 747 C C . LEU A 1 94 ? -1.318 0.922 0.957 1.00 81.31 94 LEU A C 1
ATOM 749 O O . LEU A 1 94 ? -2.510 0.973 0.676 1.00 81.31 94 LEU A O 1
ATOM 753 N N . CYS A 1 95 ? -0.514 -0.070 0.585 1.00 76.94 95 CYS A N 1
ATOM 754 C CA . CYS A 1 95 ? -0.881 -1.153 -0.317 1.00 76.94 95 CYS A CA 1
ATOM 755 C C . CYS A 1 95 ? -0.553 -2.516 0.281 1.00 76.94 95 CYS A C 1
ATOM 757 O O . CYS A 1 95 ? 0.574 -2.997 0.153 1.00 76.94 95 CYS A O 1
ATOM 759 N N . PRO A 1 96 ? -1.523 -3.166 0.933 1.00 79.12 96 PRO A N 1
ATOM 760 C CA . PRO A 1 96 ? -1.412 -4.574 1.267 1.00 79.12 96 PRO A CA 1
ATOM 761 C C . PRO A 1 96 ? -1.372 -5.412 -0.015 1.00 79.12 96 PRO A C 1
ATOM 763 O O . PRO A 1 96 ? -2.251 -5.294 -0.865 1.00 79.12 96 PRO A O 1
ATOM 766 N N . ALA A 1 97 ? -0.357 -6.263 -0.156 1.00 72.75 97 ALA A N 1
ATOM 767 C CA . ALA A 1 97 ? -0.144 -7.065 -1.363 1.00 72.75 97 ALA A CA 1
ATOM 768 C C . ALA A 1 97 ? -0.326 -8.569 -1.133 1.00 72.75 97 ALA A C 1
ATOM 770 O O . ALA A 1 97 ? -0.862 -9.275 -1.986 1.00 72.75 97 ALA A O 1
ATOM 771 N N . SER A 1 98 ? 0.107 -9.075 0.020 1.00 73.62 98 SER A N 1
ATOM 772 C CA . SER A 1 98 ? -0.076 -10.470 0.433 1.00 73.62 98 SER A CA 1
ATOM 773 C C . SER A 1 98 ? 0.026 -10.588 1.953 1.00 73.62 98 SER A C 1
ATOM 775 O O . SER A 1 98 ? 0.208 -9.589 2.649 1.00 73.62 98 SER A O 1
ATOM 777 N N . VAL A 1 99 ? -0.076 -11.810 2.486 1.00 77.31 99 VAL A N 1
ATOM 778 C CA . VAL A 1 99 ? 0.103 -12.070 3.925 1.00 77.31 99 VAL A CA 1
ATOM 779 C C . VAL A 1 99 ? 1.438 -11.491 4.382 1.00 77.31 99 VAL A C 1
ATOM 781 O O . VAL A 1 99 ? 2.481 -11.862 3.851 1.00 77.31 99 VAL A O 1
ATOM 784 N N . GLY A 1 100 ? 1.387 -10.555 5.333 1.00 78.12 100 GLY A N 1
ATOM 785 C CA . GLY A 1 100 ? 2.572 -9.917 5.907 1.00 78.12 100 GLY A CA 1
ATOM 786 C C . GLY A 1 100 ? 3.325 -8.964 4.974 1.00 78.12 100 GLY A C 1
ATOM 787 O O . GLY A 1 100 ? 4.412 -8.533 5.348 1.00 78.12 100 GLY A O 1
ATOM 788 N N . ARG A 1 101 ? 2.772 -8.629 3.797 1.00 83.81 101 ARG A N 1
ATOM 789 C CA . ARG A 1 101 ? 3.406 -7.739 2.819 1.00 83.81 101 ARG A CA 1
ATOM 790 C C . ARG A 1 101 ? 2.582 -6.485 2.575 1.00 83.81 101 ARG A C 1
ATOM 792 O O . ARG A 1 101 ? 1.471 -6.574 2.048 1.00 83.81 101 ARG A O 1
ATOM 799 N N . VAL A 1 102 ? 3.148 -5.323 2.894 1.00 87.69 102 VAL A N 1
ATOM 800 C CA . VAL A 1 102 ? 2.494 -4.019 2.697 1.00 87.69 102 VAL A CA 1
ATOM 801 C C . VAL A 1 102 ? 3.474 -3.014 2.115 1.00 87.69 102 VAL A C 1
ATOM 803 O O . VAL A 1 102 ? 4.556 -2.820 2.651 1.00 87.69 102 VAL A O 1
ATOM 806 N N . TYR A 1 103 ? 3.097 -2.320 1.051 1.00 85.69 103 TYR A N 1
ATOM 807 C CA . TYR A 1 103 ? 3.863 -1.197 0.530 1.00 85.69 103 TYR A CA 1
ATOM 808 C C . TYR A 1 103 ? 3.367 0.115 1.133 1.00 85.69 103 TYR A C 1
ATOM 810 O O . TYR A 1 103 ? 2.165 0.351 1.228 1.00 85.69 103 TYR A O 1
ATOM 818 N N . ALA A 1 104 ? 4.292 0.987 1.516 1.00 86.81 104 ALA A N 1
ATOM 819 C CA . ALA A 1 104 ? 4.013 2.343 1.960 1.00 86.81 104 ALA A CA 1
ATOM 820 C C . ALA A 1 104 ? 4.693 3.332 1.024 1.00 86.81 104 ALA A C 1
ATOM 822 O O . ALA A 1 104 ? 5.882 3.207 0.718 1.00 86.81 104 ALA A O 1
ATOM 823 N N . VAL A 1 105 ? 3.936 4.333 0.589 1.00 80.00 105 VAL A N 1
ATOM 824 C CA . VAL A 1 105 ? 4.421 5.346 -0.344 1.00 80.00 105 VAL A CA 1
ATOM 825 C C . VAL A 1 105 ? 4.480 6.681 0.363 1.00 80.00 105 VAL A C 1
ATOM 827 O O . VAL A 1 105 ? 3.462 7.231 0.802 1.00 80.00 105 VAL A O 1
ATOM 830 N N . SER A 1 106 ? 5.689 7.214 0.428 1.00 80.31 106 SER A N 1
ATOM 831 C CA . SER A 1 106 ? 5.947 8.573 0.863 1.00 80.31 106 SER A CA 1
ATOM 832 C C . SER A 1 106 ? 6.211 9.467 -0.344 1.00 80.31 106 SER A C 1
ATOM 834 O O . SER A 1 106 ? 6.275 9.022 -1.492 1.00 80.31 106 SER A O 1
ATOM 836 N N . ARG A 1 107 ? 6.393 10.763 -0.093 1.00 69.94 107 ARG A N 1
ATOM 837 C CA . ARG A 1 107 ? 6.858 11.672 -1.147 1.00 69.94 107 ARG A CA 1
ATOM 838 C C . ARG A 1 107 ? 8.257 11.329 -1.634 1.00 69.94 107 ARG A C 1
ATOM 840 O O . ARG A 1 107 ? 8.534 11.640 -2.780 1.00 69.94 107 ARG A O 1
ATOM 847 N N . LEU A 1 108 ? 9.092 10.729 -0.782 1.00 73.88 108 LEU A N 1
ATOM 848 C CA . LEU A 1 108 ? 10.488 10.421 -1.085 1.00 73.88 108 LEU A CA 1
ATOM 849 C C . LEU A 1 108 ? 10.635 9.119 -1.874 1.00 73.88 108 LEU A C 1
ATOM 851 O O . LEU A 1 108 ? 11.619 8.949 -2.589 1.00 73.88 108 LEU A O 1
ATOM 855 N N . GLY A 1 109 ? 9.690 8.187 -1.738 1.00 73.12 109 GLY A N 1
ATOM 856 C CA . GLY A 1 109 ? 9.825 6.878 -2.353 1.00 73.12 109 GLY A CA 1
ATOM 857 C C . GLY A 1 109 ? 8.843 5.835 -1.840 1.00 73.12 109 GLY A C 1
ATOM 858 O O . GLY A 1 109 ? 7.810 6.151 -1.250 1.00 73.12 109 GLY A O 1
ATOM 859 N N . ILE A 1 110 ? 9.184 4.571 -2.081 1.00 80.50 110 ILE A N 1
ATOM 860 C CA . ILE A 1 110 ? 8.363 3.417 -1.720 1.00 80.50 110 ILE A CA 1
ATOM 861 C C . ILE A 1 110 ? 9.153 2.521 -0.771 1.00 80.50 110 ILE A C 1
ATOM 863 O O . ILE A 1 110 ? 10.325 2.202 -1.005 1.00 80.50 110 ILE A O 1
ATOM 867 N N . SER A 1 111 ? 8.478 2.095 0.289 1.00 88.00 111 SER A N 1
ATOM 868 C CA . SER A 1 111 ? 8.951 1.094 1.241 1.00 88.00 111 SER A CA 1
ATOM 869 C C . SER A 1 111 ? 8.056 -0.127 1.186 1.00 88.00 111 SER A C 1
ATOM 871 O O . SER A 1 111 ? 6.860 0.003 0.947 1.00 88.00 111 SER A O 1
ATOM 873 N N . VAL A 1 112 ? 8.621 -1.299 1.437 1.00 89.00 112 VAL A N 1
ATOM 874 C CA . VAL A 1 112 ? 7.873 -2.537 1.627 1.00 89.00 112 VAL A CA 1
ATOM 875 C C . VAL A 1 112 ? 8.085 -3.040 3.047 1.00 89.00 112 VAL A C 1
ATOM 877 O O . VAL A 1 112 ? 9.207 -3.031 3.547 1.00 89.00 112 VAL A O 1
ATOM 880 N N . PHE A 1 113 ? 7.002 -3.438 3.694 1.00 92.38 113 PHE A N 1
ATOM 881 C CA . PHE A 1 113 ? 6.990 -4.180 4.938 1.00 92.38 113 PHE A CA 1
ATOM 882 C C . PHE A 1 113 ? 6.892 -5.657 4.601 1.00 92.38 113 PHE A C 1
ATOM 884 O O . PHE A 1 113 ? 5.903 -6.056 3.994 1.00 92.38 113 PHE A O 1
ATOM 891 N N . GLU A 1 114 ? 7.899 -6.438 4.975 1.00 88.62 114 GLU A N 1
ATOM 892 C CA . GLU A 1 114 ? 7.947 -7.896 4.836 1.00 88.62 114 GLU A CA 1
ATOM 893 C C . GLU A 1 114 ? 8.698 -8.475 6.034 1.00 88.62 114 GLU A C 1
ATOM 895 O O . GLU A 1 114 ? 9.609 -7.839 6.562 1.00 88.62 114 GLU A O 1
ATOM 900 N N . ASP A 1 115 ? 8.303 -9.665 6.490 1.00 87.62 115 ASP A N 1
ATOM 901 C CA . ASP A 1 115 ? 8.958 -10.379 7.598 1.00 87.62 115 ASP A CA 1
ATOM 902 C C . ASP A 1 115 ? 9.136 -9.540 8.881 1.00 87.62 115 ASP A C 1
ATOM 904 O O . ASP A 1 115 ? 10.086 -9.709 9.643 1.00 87.62 115 ASP A O 1
ATOM 908 N N . GLY A 1 116 ? 8.198 -8.622 9.140 1.00 89.94 116 GLY A N 1
ATOM 909 C CA . GLY A 1 116 ? 8.204 -7.781 10.338 1.00 89.94 116 GLY A CA 1
ATOM 910 C C . GLY A 1 116 ? 9.051 -6.508 10.239 1.00 89.94 116 GLY A C 1
ATOM 911 O O . GLY A 1 116 ? 9.125 -5.776 11.226 1.00 89.94 116 GLY A O 1
ATOM 912 N N . ALA A 1 117 ? 9.663 -6.220 9.087 1.00 93.31 117 ALA A N 1
ATOM 913 C CA . ALA A 1 117 ? 10.569 -5.088 8.913 1.00 93.31 117 ALA A CA 1
ATOM 914 C C . ALA A 1 117 ? 10.248 -4.259 7.663 1.00 93.31 117 ALA A C 1
ATOM 916 O O . ALA A 1 117 ? 9.797 -4.782 6.644 1.00 93.31 117 ALA A O 1
ATOM 917 N N . TRP A 1 118 ? 10.530 -2.954 7.728 1.00 93.94 118 TRP A N 1
ATOM 918 C CA . TRP A 1 118 ? 10.456 -2.075 6.565 1.00 93.94 118 TRP A CA 1
ATOM 919 C C . TRP A 1 118 ? 11.776 -2.052 5.806 1.00 93.94 118 TRP A C 1
ATOM 921 O O . TRP A 1 118 ? 12.862 -1.978 6.381 1.00 93.94 118 TRP A O 1
ATOM 931 N N . ARG A 1 119 ? 11.671 -2.051 4.482 1.00 90.00 119 ARG A N 1
ATOM 932 C CA . ARG A 1 119 ? 12.795 -1.895 3.568 1.00 90.00 119 ARG A CA 1
ATOM 933 C C . ARG A 1 119 ? 12.430 -0.928 2.458 1.00 90.00 119 ARG A C 1
ATOM 935 O O . ARG A 1 119 ? 11.391 -1.065 1.815 1.00 90.00 119 ARG A O 1
ATOM 942 N N . ARG A 1 120 ? 13.329 0.008 2.160 1.00 85.38 120 ARG A N 1
ATOM 943 C CA . ARG A 1 120 ? 13.223 0.850 0.965 1.00 85.38 120 ARG A CA 1
ATOM 944 C C . ARG A 1 120 ? 13.333 -0.004 -0.297 1.00 85.38 120 ARG A C 1
ATOM 946 O O . ARG A 1 120 ? 14.300 -0.749 -0.455 1.00 85.38 120 ARG A O 1
ATOM 953 N N . ILE A 1 121 ? 12.389 0.169 -1.214 1.00 75.12 121 ILE A N 1
ATOM 954 C CA . ILE A 1 121 ? 12.454 -0.425 -2.556 1.00 75.12 121 ILE A CA 1
ATOM 955 C C . ILE A 1 121 ? 12.702 0.626 -3.639 1.00 75.12 121 ILE A C 1
ATOM 957 O O . ILE A 1 121 ? 13.294 0.308 -4.664 1.00 75.12 121 ILE A O 1
ATOM 961 N N . PHE A 1 122 ? 12.307 1.882 -3.405 1.00 67.81 122 PHE A N 1
ATOM 962 C CA . PHE A 1 122 ? 12.498 2.969 -4.362 1.00 67.81 122 PHE A CA 1
ATOM 963 C C . PHE A 1 122 ? 12.689 4.321 -3.655 1.00 67.81 122 PHE A C 1
ATOM 965 O O . PHE A 1 122 ? 12.005 4.556 -2.657 1.00 67.81 122 PHE A O 1
ATOM 972 N N . PRO A 1 123 ? 13.541 5.227 -4.176 1.00 58.62 123 PRO A N 1
ATOM 973 C CA . PRO A 1 123 ? 14.544 4.997 -5.215 1.00 58.62 123 PRO A CA 1
ATOM 974 C C . PRO A 1 123 ? 15.681 4.102 -4.698 1.00 58.62 123 PRO A C 1
ATOM 976 O O . PRO A 1 123 ? 16.049 4.148 -3.523 1.00 58.62 123 PRO A O 1
ATOM 979 N N . ALA A 1 124 ? 16.244 3.267 -5.577 1.00 58.06 124 ALA A N 1
ATOM 980 C CA . ALA A 1 124 ? 17.387 2.418 -5.230 1.00 58.06 124 ALA A CA 1
ATOM 981 C C . ALA A 1 124 ? 18.644 3.257 -4.921 1.00 58.06 124 ALA A C 1
ATOM 983 O O . ALA A 1 124 ? 19.412 2.911 -4.021 1.00 58.06 124 ALA A O 1
ATOM 984 N N . SER A 1 125 ? 18.801 4.392 -5.614 1.00 54.00 125 SER A N 1
ATOM 985 C CA . SER A 1 125 ? 19.915 5.325 -5.428 1.00 54.00 125 SER A CA 1
ATOM 986 C C . SER A 1 125 ? 19.523 6.499 -4.513 1.00 54.00 125 SER A C 1
ATOM 988 O O . SER A 1 125 ? 18.484 7.118 -4.753 1.00 54.00 125 SER A O 1
ATOM 990 N N . PRO A 1 126 ? 20.324 6.830 -3.482 1.00 54.94 126 PRO A N 1
ATOM 991 C CA . PRO A 1 126 ? 20.004 7.869 -2.498 1.00 54.94 126 PRO A CA 1
ATOM 992 C C . PRO A 1 126 ? 20.069 9.309 -3.040 1.00 54.94 126 PRO A C 1
ATOM 994 O O . PRO A 1 126 ? 19.524 10.207 -2.407 1.00 54.94 126 PRO A O 1
ATOM 997 N N . ASP A 1 127 ? 20.684 9.529 -4.205 1.00 53.09 127 ASP A N 1
ATOM 998 C CA . ASP A 1 127 ? 21.038 10.872 -4.693 1.00 53.09 127 ASP A CA 1
ATOM 999 C C . ASP A 1 127 ? 19.964 11.546 -5.563 1.00 53.09 127 ASP A C 1
ATOM 1001 O O . ASP A 1 127 ? 20.180 12.642 -6.082 1.00 53.09 127 ASP A O 1
ATOM 1005 N N . VAL A 1 128 ? 18.801 10.915 -5.754 1.00 47.91 128 VAL A N 1
ATOM 1006 C CA . VAL A 1 128 ? 17.756 11.445 -6.639 1.00 47.91 128 VAL A CA 1
ATOM 1007 C C . VAL A 1 128 ? 16.485 11.742 -5.850 1.00 47.91 128 VAL A C 1
ATOM 1009 O O . VAL A 1 128 ? 15.842 10.846 -5.308 1.00 47.91 128 VAL A O 1
ATOM 1012 N N . ASN A 1 129 ? 16.119 13.023 -5.793 1.00 44.53 129 ASN A N 1
ATOM 1013 C CA . ASN A 1 129 ? 14.909 13.505 -5.133 1.00 44.53 129 ASN A CA 1
ATOM 1014 C C . ASN A 1 129 ? 13.710 13.383 -6.089 1.00 44.53 129 ASN A C 1
ATOM 1016 O O . ASN A 1 129 ? 13.481 14.260 -6.923 1.00 44.53 129 ASN A O 1
ATOM 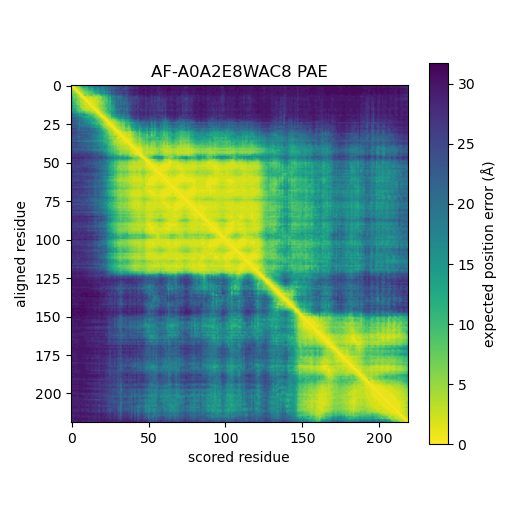1020 N N . TRP A 1 130 ? 12.961 12.286 -5.988 1.00 50.12 130 TRP A N 1
ATOM 1021 C CA . TRP A 1 130 ? 11.709 12.091 -6.723 1.00 50.12 130 TRP A CA 1
ATOM 1022 C C . TRP A 1 130 ? 10.551 12.491 -5.818 1.00 50.12 130 TRP A C 1
ATOM 1024 O O . TRP A 1 130 ? 10.496 12.041 -4.684 1.00 50.12 130 TRP A O 1
ATOM 1034 N N . THR A 1 131 ? 9.616 13.310 -6.305 1.00 43.41 131 THR A N 1
ATOM 1035 C CA . THR A 1 131 ? 8.342 13.547 -5.608 1.00 43.41 131 THR A CA 1
ATOM 1036 C C . THR A 1 131 ? 7.259 12.690 -6.247 1.00 43.41 131 THR A C 1
ATOM 1038 O O . THR A 1 131 ? 6.844 12.958 -7.374 1.00 43.41 131 THR A O 1
ATOM 1041 N N . ILE A 1 132 ? 6.801 11.662 -5.534 1.00 47.78 132 ILE A N 1
ATOM 1042 C CA . ILE A 1 132 ? 5.735 10.764 -5.998 1.00 47.78 132 ILE A CA 1
ATOM 1043 C C . ILE A 1 132 ? 4.369 11.381 -5.644 1.00 47.78 132 ILE A C 1
ATOM 1045 O O . ILE A 1 132 ? 4.055 11.571 -4.468 1.00 47.78 132 ILE A O 1
ATOM 1049 N N . TRP A 1 133 ? 3.560 11.726 -6.656 1.00 38.88 133 TRP A N 1
ATOM 1050 C CA . TRP A 1 133 ? 2.328 12.521 -6.479 1.00 38.88 133 TRP A CA 1
ATOM 1051 C C . TRP A 1 133 ? 1.040 11.717 -6.321 1.00 38.88 133 TRP A C 1
ATOM 1053 O O . TRP A 1 133 ? 0.057 12.229 -5.792 1.00 38.88 133 TRP A O 1
ATOM 1063 N N . SER A 1 134 ? 1.014 10.469 -6.769 1.00 39.91 134 SER A N 1
ATOM 1064 C CA . SER A 1 134 ? -0.114 9.575 -6.515 1.00 39.91 134 SER A CA 1
ATOM 1065 C C . SER A 1 134 ? 0.351 8.154 -6.700 1.00 39.91 134 SER A C 1
ATOM 1067 O O . SER A 1 134 ? 1.092 7.900 -7.644 1.00 39.91 134 SER A O 1
ATOM 1069 N N . ILE A 1 135 ? -0.079 7.269 -5.809 1.00 49.88 135 ILE A N 1
ATOM 1070 C CA . ILE A 1 135 ? -0.041 5.832 -6.014 1.00 49.88 135 ILE A CA 1
ATOM 1071 C C . ILE A 1 135 ? -1.399 5.254 -5.620 1.00 49.88 135 ILE A C 1
ATOM 1073 O O . ILE A 1 135 ? -2.076 5.822 -4.765 1.00 49.88 135 ILE A O 1
ATOM 1077 N N . ARG A 1 136 ? -1.851 4.229 -6.343 1.00 37.03 136 ARG A N 1
ATOM 1078 C CA . ARG A 1 136 ? -3.109 3.526 -6.078 1.00 37.03 136 ARG A CA 1
ATOM 1079 C C . ARG A 1 136 ? -2.894 2.040 -6.236 1.00 37.03 136 ARG A C 1
ATOM 1081 O O . ARG A 1 136 ? -2.265 1.582 -7.186 1.00 37.03 136 ARG A O 1
ATOM 1088 N N . GLU A 1 137 ? -3.523 1.310 -5.353 1.00 39.44 137 GLU A N 1
ATOM 1089 C CA . GLU A 1 137 ? -3.250 -0.086 -5.117 1.00 39.44 137 GLU A CA 1
ATOM 1090 C C . GLU A 1 137 ? -4.515 -0.838 -5.355 1.00 39.44 137 GLU A C 1
ATOM 1092 O O . GLU A 1 137 ? -5.616 -0.404 -5.005 1.00 39.44 137 GLU A O 1
ATOM 1097 N N . MET A 1 138 ? -4.337 -1.956 -6.023 1.00 38.75 138 MET A N 1
ATOM 1098 C CA . MET A 1 138 ? -5.433 -2.830 -6.341 1.00 38.75 138 MET A CA 1
ATOM 1099 C C . MET A 1 138 ? -5.377 -4.016 -5.392 1.00 38.75 138 MET A C 1
ATOM 1101 O O . MET A 1 138 ? -4.316 -4.404 -4.903 1.00 38.75 138 MET A O 1
ATOM 1105 N N . SER A 1 139 ? -6.542 -4.602 -5.141 1.00 34.09 139 SER A N 1
ATOM 1106 C CA . SER A 1 139 ? -6.741 -5.758 -4.261 1.00 34.09 139 SER A CA 1
ATOM 1107 C C . SER A 1 139 ? -5.960 -7.018 -4.681 1.00 34.09 139 SER A C 1
ATOM 1109 O O . SER A 1 139 ? -6.110 -8.071 -4.069 1.00 34.09 139 SER A O 1
ATOM 1111 N N . ASP A 1 140 ? -5.159 -6.939 -5.745 1.00 37.16 140 ASP A N 1
ATOM 1112 C CA . ASP A 1 140 ? -4.308 -7.987 -6.297 1.00 37.16 140 ASP A CA 1
ATOM 1113 C C . ASP A 1 140 ? -2.794 -7.715 -6.151 1.00 37.16 140 ASP A C 1
ATOM 1115 O O . ASP A 1 140 ? -1.995 -8.552 -6.580 1.00 37.16 140 ASP A O 1
ATOM 1119 N N . GLY A 1 141 ? -2.391 -6.604 -5.522 1.00 40.34 141 GLY A N 1
ATOM 1120 C CA . GLY A 1 141 ? -0.987 -6.249 -5.282 1.00 40.34 141 GLY A CA 1
ATOM 1121 C C . GLY A 1 141 ? -0.334 -5.379 -6.364 1.00 40.34 141 GLY A C 1
ATOM 1122 O O . GLY A 1 141 ? 0.879 -5.177 -6.323 1.00 40.34 141 GLY A O 1
ATOM 1123 N N . ALA A 1 142 ? -1.093 -4.853 -7.330 1.00 36.88 142 ALA A N 1
ATOM 1124 C CA . ALA A 1 142 ? -0.585 -3.872 -8.293 1.00 36.88 142 ALA A CA 1
ATOM 1125 C C . ALA A 1 142 ? -0.513 -2.453 -7.696 1.00 36.88 142 ALA A C 1
ATOM 1127 O O . ALA A 1 142 ? -1.363 -2.071 -6.893 1.00 36.88 142 ALA A O 1
ATOM 1128 N N . ILE A 1 143 ? 0.475 -1.660 -8.128 1.00 46.91 143 ILE A N 1
ATOM 1129 C CA . ILE A 1 143 ? 0.771 -0.303 -7.640 1.00 46.91 143 ILE A CA 1
ATOM 1130 C C . ILE A 1 143 ? 0.854 0.655 -8.841 1.00 46.91 143 ILE A C 1
ATOM 1132 O O . ILE A 1 143 ? 1.685 0.475 -9.727 1.00 46.91 143 ILE A O 1
ATOM 1136 N N . TRP A 1 144 ? 0.003 1.678 -8.883 1.00 51.25 144 TRP A N 1
ATOM 1137 C CA . TRP A 1 144 ? 0.013 2.750 -9.893 1.00 51.25 144 TRP A CA 1
ATOM 1138 C C . TRP A 1 144 ? 0.910 3.905 -9.461 1.00 51.25 144 TRP A C 1
ATOM 1140 O O . TRP A 1 144 ? 0.934 4.154 -8.275 1.00 51.25 144 TRP A O 1
ATOM 1150 N N . SER A 1 145 ? 1.563 4.683 -10.341 1.00 46.19 145 SER A N 1
ATOM 1151 C CA . SER A 1 145 ? 2.104 5.997 -9.935 1.00 46.19 145 SER A CA 1
ATOM 1152 C C . SER A 1 145 ? 1.924 7.123 -10.962 1.00 46.19 145 SER A C 1
ATOM 1154 O O . SER A 1 145 ? 2.113 6.941 -12.165 1.00 46.19 145 SER A O 1
ATOM 1156 N N . GLY A 1 146 ? 1.513 8.306 -10.490 1.00 42.31 146 GLY A N 1
ATOM 1157 C CA . GLY A 1 146 ? 1.325 9.510 -11.304 1.00 42.31 146 GLY A CA 1
ATOM 1158 C C . GLY A 1 146 ? 2.608 10.336 -11.427 1.00 42.31 146 GLY A C 1
ATOM 1159 O O . GLY A 1 146 ? 2.957 11.060 -10.497 1.00 42.31 146 GLY A O 1
ATOM 1160 N N . LEU A 1 147 ? 3.216 10.247 -12.618 1.00 34.62 147 LEU A N 1
ATOM 1161 C CA . LEU A 1 147 ? 4.431 10.889 -13.161 1.00 34.62 147 LEU A CA 1
ATOM 1162 C C . LEU A 1 147 ? 5.794 10.292 -12.744 1.00 34.62 147 LEU A C 1
ATOM 1164 O O . LEU A 1 147 ? 6.150 10.190 -11.575 1.00 34.62 147 LEU A O 1
ATOM 1168 N N . SER A 1 148 ? 6.549 9.912 -13.788 1.00 41.00 148 SER A N 1
ATOM 1169 C CA . SER A 1 148 ? 7.564 8.838 -13.877 1.00 41.00 148 SER A CA 1
ATOM 1170 C C . SER A 1 148 ? 7.038 7.405 -13.675 1.00 41.00 148 SER A C 1
ATOM 1172 O O . SER A 1 148 ? 7.795 6.512 -13.297 1.00 41.00 148 SER A O 1
ATOM 1174 N N . GLY A 1 149 ? 5.751 7.177 -13.977 1.00 46.19 149 GLY A N 1
ATOM 1175 C CA . GLY A 1 149 ? 5.104 5.859 -13.899 1.00 46.19 149 GLY A CA 1
ATOM 1176 C C . GLY A 1 149 ? 5.899 4.747 -14.590 1.00 46.19 149 GLY A C 1
ATOM 1177 O O . GLY A 1 149 ? 6.033 3.669 -14.027 1.00 46.19 149 GLY A O 1
ATOM 1178 N N . ASP A 1 150 ? 6.511 5.046 -15.737 1.00 49.28 150 ASP A N 1
ATOM 1179 C CA . ASP A 1 150 ? 7.286 4.097 -16.546 1.00 49.28 150 ASP A CA 1
ATOM 1180 C C . ASP A 1 150 ? 8.546 3.603 -15.810 1.00 49.28 150 ASP A C 1
ATOM 1182 O O . ASP A 1 150 ? 8.832 2.409 -15.762 1.00 49.28 150 ASP A O 1
ATOM 1186 N N . GLN A 1 151 ? 9.275 4.515 -15.156 1.00 50.34 151 GLN A N 1
ATOM 1187 C CA . GLN A 1 151 ? 10.509 4.186 -14.440 1.00 50.34 151 GLN A CA 1
ATOM 1188 C C . GLN A 1 151 ? 10.211 3.492 -13.106 1.00 50.34 151 GLN A C 1
ATOM 1190 O O . GLN A 1 151 ? 10.880 2.531 -12.745 1.00 50.34 151 GLN A O 1
ATOM 1195 N N . ILE A 1 152 ? 9.190 3.948 -12.376 1.00 54.41 152 ILE A N 1
ATOM 1196 C CA . ILE A 1 152 ? 8.800 3.347 -11.094 1.00 54.41 152 ILE A CA 1
ATOM 1197 C C . ILE A 1 152 ? 8.230 1.942 -11.314 1.00 54.41 152 ILE A C 1
ATOM 1199 O O . ILE A 1 152 ? 8.605 1.022 -10.592 1.00 54.41 152 ILE A O 1
ATOM 1203 N N . ALA A 1 153 ? 7.380 1.751 -12.328 1.00 54.44 153 ALA A N 1
ATOM 1204 C CA . ALA A 1 153 ? 6.864 0.434 -12.695 1.00 54.44 153 ALA A CA 1
ATOM 1205 C C . ALA A 1 153 ? 8.003 -0.535 -13.037 1.00 54.44 153 ALA A C 1
ATOM 1207 O O . ALA A 1 153 ? 8.006 -1.666 -12.548 1.00 54.44 153 ALA A O 1
ATOM 1208 N N . ARG A 1 154 ? 9.005 -0.073 -13.795 1.00 56.25 154 ARG A N 1
ATOM 1209 C CA . ARG A 1 154 ? 10.198 -0.862 -14.106 1.00 56.25 154 ARG A CA 1
ATOM 1210 C C . ARG A 1 154 ? 10.981 -1.262 -12.863 1.00 56.25 154 ARG A C 1
ATOM 1212 O O . ARG A 1 154 ? 11.283 -2.436 -12.690 1.00 56.25 154 ARG A O 1
ATOM 1219 N N . GLU A 1 155 ? 11.317 -0.312 -11.994 1.00 59.69 155 GLU A N 1
ATOM 1220 C CA . GLU A 1 155 ? 12.118 -0.604 -10.798 1.00 59.69 155 GLU A CA 1
ATOM 1221 C C . GLU A 1 155 ? 11.355 -1.509 -9.810 1.00 59.69 155 GLU A C 1
ATOM 1223 O O . GLU A 1 155 ? 11.945 -2.423 -9.236 1.00 59.69 155 GLU A O 1
ATOM 1228 N N . ILE A 1 156 ? 10.032 -1.337 -9.671 1.00 60.94 156 ILE A N 1
ATOM 1229 C CA . ILE A 1 156 ? 9.181 -2.259 -8.899 1.00 60.94 156 ILE A CA 1
ATOM 1230 C C . ILE A 1 156 ? 9.219 -3.661 -9.513 1.00 60.94 156 ILE A C 1
ATOM 1232 O O . ILE A 1 156 ? 9.401 -4.632 -8.786 1.00 60.94 156 ILE A O 1
ATOM 1236 N N . ARG A 1 157 ? 9.103 -3.778 -10.839 1.00 63.16 157 ARG A N 1
ATOM 1237 C CA . ARG A 1 157 ? 9.161 -5.058 -11.559 1.00 63.16 157 ARG A CA 1
ATOM 1238 C C . ARG A 1 157 ? 10.531 -5.734 -11.456 1.00 63.16 157 ARG A C 1
ATOM 1240 O O . ARG A 1 157 ? 10.598 -6.958 -11.391 1.00 63.16 157 ARG A O 1
ATOM 1247 N N . LEU A 1 158 ? 11.618 -4.961 -11.433 1.00 65.81 158 LEU A N 1
ATOM 1248 C CA . LEU A 1 158 ? 12.971 -5.474 -11.203 1.00 65.81 158 LEU A CA 1
ATOM 1249 C C . LEU A 1 158 ? 13.137 -5.992 -9.768 1.00 65.81 158 LEU A C 1
ATOM 1251 O O . LEU A 1 158 ? 13.751 -7.038 -9.565 1.00 65.81 158 LEU A O 1
ATOM 1255 N N . ALA A 1 159 ? 12.583 -5.283 -8.780 1.00 64.75 159 ALA A N 1
ATOM 1256 C CA . ALA A 1 159 ? 12.650 -5.674 -7.373 1.00 64.75 159 ALA A CA 1
ATOM 1257 C C . ALA A 1 159 ? 11.725 -6.856 -7.033 1.00 64.75 159 ALA A C 1
ATOM 1259 O O . ALA A 1 159 ? 12.091 -7.714 -6.227 1.00 64.75 159 ALA A O 1
ATOM 1260 N N . ASP A 1 160 ? 10.540 -6.910 -7.641 1.00 65.12 160 ASP A N 1
ATOM 1261 C CA . ASP A 1 160 ? 9.594 -8.011 -7.526 1.00 65.12 160 ASP A CA 1
ATOM 1262 C C . ASP A 1 160 ? 8.907 -8.300 -8.877 1.00 65.12 160 ASP A C 1
ATOM 1264 O O . ASP A 1 160 ? 7.902 -7.672 -9.226 1.00 65.12 160 ASP A O 1
ATOM 1268 N N . PRO A 1 161 ? 9.388 -9.314 -9.622 1.00 68.19 161 PRO A N 1
ATOM 1269 C CA . PRO A 1 161 ? 8.810 -9.686 -10.912 1.00 68.19 161 PRO A CA 1
ATOM 1270 C C . PRO A 1 161 ? 7.353 -10.162 -10.838 1.00 68.19 161 PRO A C 1
ATOM 1272 O O . PRO A 1 161 ? 6.688 -10.263 -11.871 1.00 68.19 161 PRO A O 1
ATOM 1275 N N . THR A 1 162 ? 6.850 -10.505 -9.645 1.00 66.56 162 THR A N 1
ATOM 1276 C CA . THR A 1 162 ? 5.473 -10.988 -9.454 1.00 66.56 162 THR A CA 1
ATOM 1277 C C . THR A 1 162 ? 4.447 -9.862 -9.483 1.00 66.56 162 THR A C 1
ATOM 1279 O O . THR A 1 162 ? 3.273 -10.128 -9.742 1.00 66.56 162 THR A O 1
ATOM 1282 N N . VAL A 1 163 ? 4.885 -8.614 -9.300 1.00 64.06 163 VAL A N 1
ATOM 1283 C CA . VAL A 1 163 ? 4.020 -7.441 -9.409 1.00 64.06 163 V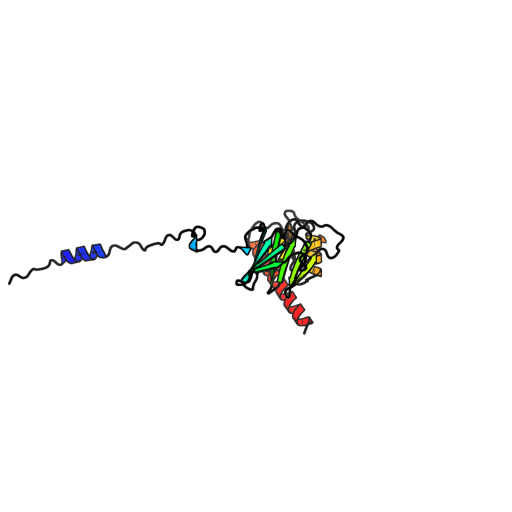AL A CA 1
ATOM 1284 C C . VAL A 1 163 ? 3.585 -7.269 -10.861 1.00 64.06 163 VAL A C 1
ATOM 1286 O O . VAL A 1 163 ? 4.392 -7.344 -11.789 1.00 64.06 163 VAL A O 1
ATOM 1289 N N . VAL A 1 164 ? 2.286 -7.050 -11.052 1.00 63.66 164 VAL A N 1
ATOM 1290 C CA . VAL A 1 164 ? 1.705 -6.751 -12.361 1.00 63.66 164 VAL A CA 1
ATOM 1291 C C . VAL A 1 164 ? 1.575 -5.244 -12.507 1.00 63.66 164 VAL A C 1
ATOM 1293 O O . VAL A 1 164 ? 0.988 -4.577 -11.654 1.00 63.66 164 VAL A O 1
ATOM 1296 N N . THR A 1 165 ? 2.116 -4.706 -13.595 1.00 62.03 165 THR A N 1
ATOM 1297 C CA . THR A 1 165 ? 2.141 -3.265 -13.858 1.00 62.03 165 THR A CA 1
ATOM 1298 C C . THR A 1 165 ? 1.134 -2.887 -14.941 1.00 62.03 165 THR A C 1
ATOM 1300 O O . THR A 1 165 ? 0.976 -3.580 -15.947 1.00 62.03 165 THR A O 1
ATOM 1303 N N . PHE A 1 166 ? 0.448 -1.762 -14.747 1.00 59.28 166 PHE A N 1
ATOM 1304 C CA . PHE A 1 166 ? -0.546 -1.251 -15.686 1.00 59.28 166 PHE A CA 1
ATOM 1305 C C . PHE A 1 166 ? -0.261 0.208 -16.033 1.00 59.28 166 PHE A C 1
ATOM 1307 O O . PHE A 1 166 ? 0.121 0.993 -15.167 1.00 59.28 166 PHE A O 1
ATOM 1314 N N . LEU A 1 167 ? -0.538 0.578 -17.281 1.00 61.31 167 LEU A N 1
ATOM 1315 C CA . LEU A 1 167 ? -0.552 1.960 -17.747 1.00 61.31 167 LEU A CA 1
ATOM 1316 C C . LEU A 1 167 ? -1.972 2.325 -18.195 1.00 61.31 167 LEU A C 1
ATOM 1318 O O . LEU A 1 167 ? -2.535 1.654 -19.052 1.00 61.31 167 LEU A O 1
ATOM 1322 N N . ILE A 1 168 ? -2.562 3.382 -17.631 1.00 61.09 168 ILE A N 1
ATOM 1323 C CA . ILE A 1 168 ? -3.859 3.936 -18.046 1.00 61.09 168 ILE A CA 1
ATOM 1324 C C . ILE A 1 168 ? -3.599 5.333 -18.579 1.00 61.09 168 ILE A C 1
ATOM 1326 O O . ILE A 1 168 ? -3.181 6.218 -17.832 1.00 61.09 168 ILE A O 1
ATOM 1330 N N . THR A 1 169 ? -3.888 5.551 -19.857 1.00 55.78 169 THR A N 1
ATOM 1331 C CA . THR A 1 169 ? -3.681 6.850 -20.502 1.00 55.78 169 THR A CA 1
ATOM 1332 C C . THR A 1 169 ? -4.999 7.505 -20.891 1.00 55.78 169 THR A C 1
ATOM 1334 O O . THR A 1 169 ? -5.951 6.856 -21.323 1.00 55.78 169 THR A O 1
ATOM 1337 N N . GLY A 1 170 ? -5.070 8.831 -20.751 1.00 49.59 170 GLY A N 1
ATOM 1338 C CA . GLY A 1 170 ? -6.182 9.629 -21.286 1.00 49.59 170 GLY A CA 1
ATOM 1339 C C . GLY A 1 170 ? -6.090 9.865 -22.800 1.00 49.59 170 GLY A C 1
ATOM 1340 O O . GLY A 1 170 ? -7.066 10.286 -23.416 1.00 49.59 170 GLY A O 1
ATOM 1341 N N . TRP A 1 171 ? -4.928 9.580 -23.383 1.00 52.97 171 TRP A N 1
ATOM 1342 C CA . TRP A 1 171 ? -4.560 9.772 -24.786 1.00 52.97 171 TRP A CA 1
ATOM 1343 C C . TRP A 1 171 ? -4.101 8.449 -25.406 1.00 52.97 171 TRP A C 1
ATOM 1345 O O . TRP A 1 171 ? -3.741 7.514 -24.689 1.00 52.97 171 TRP A O 1
ATOM 1355 N N . ASP A 1 172 ? -4.131 8.370 -26.734 1.00 57.69 172 ASP A N 1
ATOM 1356 C CA . ASP A 1 172 ? -3.694 7.182 -27.465 1.00 57.69 172 ASP A CA 1
ATOM 1357 C C . ASP A 1 172 ? -2.163 7.097 -27.487 1.00 57.69 172 ASP A C 1
ATOM 1359 O O . ASP A 1 172 ? -1.481 8.057 -27.842 1.00 57.69 172 ASP A O 1
ATOM 1363 N N . ILE A 1 173 ? -1.638 5.943 -27.075 1.00 64.19 173 ILE A N 1
ATOM 1364 C CA . ILE A 1 173 ? -0.250 5.532 -27.300 1.00 64.19 173 ILE A CA 1
ATOM 1365 C C . ILE A 1 173 ? -0.300 4.392 -28.315 1.00 64.19 173 ILE A C 1
ATOM 1367 O O . ILE A 1 173 ? -1.170 3.523 -28.228 1.00 64.19 173 ILE A O 1
ATOM 1371 N N . HIS A 1 174 ? 0.595 4.435 -29.298 1.00 70.62 174 HIS A N 1
ATOM 1372 C CA . HIS A 1 174 ? 0.710 3.400 -30.319 1.00 70.62 174 HIS A CA 1
ATOM 1373 C C . HIS A 1 174 ? 1.202 2.091 -29.697 1.00 70.62 174 HIS A C 1
ATOM 1375 O O . HIS A 1 174 ? 2.049 2.111 -28.809 1.00 70.62 174 HIS A O 1
ATOM 1381 N N . ALA A 1 175 ? 0.665 0.954 -30.146 1.00 67.50 175 ALA A N 1
ATOM 1382 C CA . ALA A 1 175 ? 0.964 -0.353 -29.556 1.00 67.50 175 ALA A CA 1
ATOM 1383 C C . ALA A 1 175 ? 2.446 -0.750 -29.694 1.00 67.50 175 ALA A C 1
ATOM 1385 O O . ALA A 1 175 ? 2.926 -1.603 -28.955 1.00 67.50 175 ALA A O 1
ATOM 1386 N N . GLU A 1 176 ? 3.157 -0.128 -30.634 1.00 74.81 176 GLU A N 1
ATOM 1387 C CA . GLU A 1 176 ? 4.575 -0.336 -30.915 1.00 74.81 176 GLU A CA 1
ATOM 1388 C C . GLU A 1 176 ? 5.500 0.587 -30.101 1.00 74.81 176 GLU A C 1
ATOM 1390 O O . GLU A 1 176 ? 6.706 0.591 -30.325 1.00 74.81 176 GLU A O 1
ATOM 1395 N N . ASP A 1 177 ? 4.959 1.407 -29.195 1.00 71.00 177 ASP A N 1
ATOM 1396 C CA . ASP A 1 177 ? 5.755 2.330 -28.385 1.00 71.00 177 ASP A CA 1
ATOM 1397 C C . ASP A 1 177 ? 6.553 1.570 -27.316 1.00 71.00 177 ASP A C 1
ATOM 1399 O O . ASP A 1 177 ? 5.979 0.903 -26.453 1.00 71.00 177 ASP A O 1
ATOM 1403 N N . ASP A 1 178 ? 7.880 1.711 -27.343 1.00 67.19 178 ASP A N 1
ATOM 1404 C CA . ASP A 1 178 ? 8.799 1.025 -26.428 1.00 67.19 178 ASP A CA 1
ATOM 1405 C C . ASP A 1 178 ? 8.488 1.293 -24.949 1.00 67.19 178 ASP A C 1
ATOM 1407 O O . ASP A 1 178 ? 8.750 0.446 -24.102 1.00 67.19 178 ASP A O 1
ATOM 1411 N N . ARG A 1 179 ? 7.860 2.425 -24.601 1.00 62.59 179 ARG A N 1
ATOM 1412 C CA . ARG A 1 179 ? 7.465 2.708 -23.207 1.00 62.59 179 ARG A CA 1
ATOM 1413 C C . ARG A 1 179 ? 6.438 1.713 -22.670 1.00 62.59 179 ARG A C 1
ATOM 1415 O O . ARG A 1 179 ? 6.311 1.559 -21.458 1.00 62.59 179 ARG A O 1
ATOM 1422 N N . LEU A 1 180 ? 5.709 1.028 -23.553 1.00 64.44 180 LEU A N 1
ATOM 1423 C CA . LEU A 1 180 ? 4.755 -0.008 -23.174 1.00 64.44 180 LEU A CA 1
ATOM 1424 C C . LEU A 1 180 ? 5.440 -1.281 -22.662 1.00 64.44 180 LEU A C 1
ATOM 1426 O O . LEU A 1 180 ? 4.789 -2.048 -21.957 1.00 64.44 180 LEU A O 1
ATOM 1430 N N . SER A 1 181 ? 6.730 -1.505 -22.950 1.00 69.25 181 SER A N 1
ATOM 1431 C CA . SER A 1 181 ? 7.437 -2.723 -22.521 1.00 69.25 181 SER A CA 1
ATOM 1432 C C . SER A 1 181 ? 7.563 -2.850 -21.002 1.00 69.25 181 SER A C 1
ATOM 1434 O O . SER A 1 181 ? 7.709 -3.953 -20.476 1.00 69.25 181 SER A O 1
ATOM 1436 N N . GLU A 1 182 ? 7.495 -1.726 -20.290 1.00 65.44 182 GLU A N 1
ATOM 1437 C CA . GLU A 1 182 ? 7.576 -1.674 -18.828 1.00 65.44 182 GLU A CA 1
ATOM 1438 C C . GLU A 1 182 ? 6.269 -2.123 -18.149 1.00 65.44 182 GLU A C 1
ATOM 1440 O O . GLU A 1 182 ? 6.243 -2.466 -16.959 1.00 65.44 182 GLU A O 1
ATOM 1445 N N . PHE A 1 183 ? 5.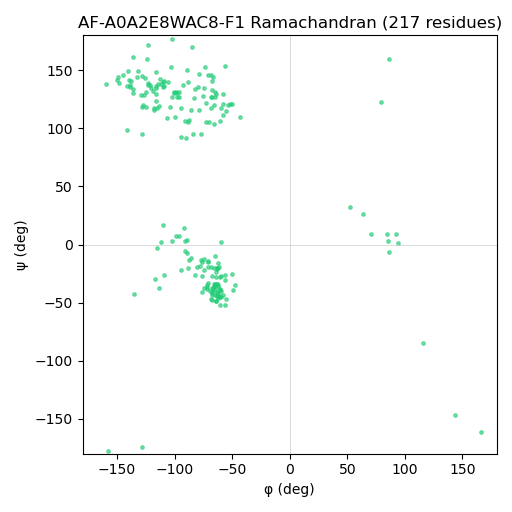179 -2.197 -18.919 1.00 67.94 183 PHE A N 1
ATOM 1446 C CA . PHE A 1 183 ? 3.841 -2.504 -18.436 1.00 67.94 183 PHE A CA 1
ATOM 1447 C C . PHE A 1 183 ? 3.358 -3.865 -18.936 1.00 67.94 183 PHE A C 1
ATOM 1449 O O . PHE A 1 183 ? 3.544 -4.234 -20.091 1.00 67.94 183 PHE A O 1
ATOM 1456 N N . ASP A 1 184 ? 2.708 -4.634 -18.064 1.00 72.62 184 ASP A N 1
ATOM 1457 C CA . ASP A 1 184 ? 2.060 -5.886 -18.468 1.00 72.62 184 ASP A CA 1
ATOM 1458 C C . ASP A 1 184 ? 0.736 -5.624 -19.208 1.00 72.62 184 ASP A C 1
ATOM 1460 O O . ASP A 1 184 ? 0.308 -6.425 -20.042 1.00 72.62 184 ASP A O 1
ATOM 1464 N N . PHE A 1 185 ? 0.093 -4.490 -18.918 1.00 70.88 185 PHE A N 1
ATOM 1465 C CA . PHE A 1 185 ? -1.155 -4.076 -19.547 1.00 70.88 185 PHE A CA 1
ATOM 1466 C C . PHE A 1 185 ? -1.173 -2.568 -19.807 1.00 70.88 185 PHE A C 1
ATOM 1468 O O . PHE A 1 185 ? -0.863 -1.766 -18.927 1.00 70.88 185 PHE A O 1
ATOM 1475 N N . HIS A 1 186 ? -1.637 -2.174 -20.991 1.00 72.62 186 HIS A N 1
ATOM 1476 C CA . HIS A 1 186 ? -1.959 -0.787 -21.316 1.00 72.62 186 HIS A CA 1
ATOM 1477 C C . HIS A 1 186 ? -3.450 -0.659 -21.597 1.00 72.62 186 HIS A C 1
ATOM 1479 O O . HIS A 1 186 ? -4.029 -1.433 -22.358 1.00 72.62 186 HIS A O 1
ATOM 1485 N N . LEU A 1 187 ? -4.077 0.310 -20.944 1.00 64.75 187 LEU A N 1
ATOM 1486 C CA . LEU A 1 187 ? -5.485 0.618 -21.081 1.00 64.75 187 LEU A CA 1
ATOM 1487 C C . LEU A 1 187 ? -5.641 2.084 -21.452 1.00 64.75 187 LEU A C 1
ATOM 1489 O O . LEU A 1 187 ? -5.141 2.987 -20.786 1.00 64.75 187 LEU A O 1
ATOM 1493 N N . LYS A 1 188 ? -6.440 2.359 -22.475 1.00 65.81 188 LYS A N 1
ATOM 1494 C CA . LYS A 1 188 ? -7.023 3.693 -22.582 1.00 65.81 188 LYS A CA 1
ATOM 1495 C C . LYS A 1 188 ? -7.988 3.874 -21.416 1.00 65.81 188 LYS A C 1
ATOM 1497 O O . LYS A 1 188 ? -8.652 2.911 -21.037 1.00 65.81 188 LYS A O 1
ATOM 1502 N N . LYS A 1 189 ? -8.076 5.086 -20.856 1.00 62.34 189 LYS A N 1
ATOM 1503 C CA . LYS A 1 189 ? -9.002 5.417 -19.764 1.00 62.34 189 LYS A CA 1
ATOM 1504 C C . LYS A 1 189 ? -10.375 4.788 -20.055 1.00 62.34 189 LYS A C 1
ATOM 1506 O O . LYS A 1 189 ? -11.032 5.234 -21.005 1.00 62.34 189 LYS A O 1
ATOM 1511 N N . PRO A 1 190 ? -10.779 3.754 -19.290 1.00 55.88 190 PRO A N 1
ATOM 1512 C CA . PRO A 1 190 ? -11.893 2.909 -19.683 1.00 55.88 190 PRO A CA 1
ATOM 1513 C C . PRO A 1 190 ? -13.173 3.733 -19.690 1.00 55.88 190 PRO A C 1
ATOM 1515 O O . PRO A 1 190 ? -13.459 4.481 -18.751 1.00 55.88 190 PRO A O 1
ATOM 1518 N N . ARG A 1 191 ? -13.934 3.625 -20.782 1.00 57.62 191 ARG A N 1
ATOM 1519 C CA . ARG A 1 191 ? -15.225 4.320 -20.917 1.00 57.62 191 ARG A CA 1
ATOM 1520 C C . ARG A 1 191 ? -16.343 3.574 -20.193 1.00 57.62 191 ARG A C 1
ATOM 1522 O O . ARG A 1 191 ? -17.366 4.172 -19.877 1.00 57.62 191 ARG A O 1
ATOM 1529 N N . VAL A 1 192 ? -16.128 2.287 -19.917 1.00 66.25 192 VAL A N 1
ATOM 1530 C CA . VAL A 1 192 ? -17.061 1.380 -19.244 1.00 66.25 192 VAL A CA 1
ATOM 1531 C C . VAL A 1 192 ? -16.319 0.476 -18.254 1.00 66.25 192 VAL A C 1
ATOM 1533 O O . VAL A 1 192 ? -15.226 -0.009 -18.530 1.00 66.25 192 VAL A O 1
ATOM 1536 N N . ILE A 1 193 ? -16.938 0.212 -17.099 1.00 54.12 193 ILE A N 1
ATOM 1537 C CA . ILE A 1 193 ? -16.355 -0.568 -15.985 1.00 54.12 193 ILE A CA 1
ATOM 1538 C C . ILE A 1 193 ? -15.993 -2.013 -16.390 1.00 54.12 193 ILE A C 1
ATOM 1540 O O . ILE A 1 193 ? -15.062 -2.597 -15.839 1.00 54.12 193 ILE A O 1
ATOM 1544 N N . GLY A 1 194 ? -16.683 -2.593 -17.379 1.00 60.84 194 GLY A N 1
ATOM 1545 C CA . GLY A 1 194 ? -16.444 -3.973 -17.823 1.00 60.84 194 GLY A CA 1
ATOM 1546 C C . GLY A 1 194 ? -15.041 -4.222 -18.393 1.00 60.84 194 GLY A C 1
ATOM 1547 O O . GLY A 1 194 ? -14.468 -5.283 -18.151 1.00 60.84 194 GLY A O 1
ATOM 1548 N N . GLU A 1 195 ? -14.459 -3.239 -19.087 1.00 61.94 195 GLU A N 1
ATOM 1549 C CA . GLU A 1 195 ? -13.093 -3.324 -19.635 1.00 61.94 195 GLU A CA 1
ATOM 1550 C C . GLU A 1 195 ? -12.044 -3.422 -18.521 1.00 61.94 195 GLU A C 1
ATOM 1552 O O . GLU A 1 195 ? -11.092 -4.202 -18.609 1.00 61.94 195 GLU A O 1
ATOM 1557 N N . LEU A 1 196 ? -12.254 -2.673 -17.436 1.00 58.38 196 LEU A N 1
ATOM 1558 C CA . LEU A 1 196 ? -11.400 -2.724 -16.257 1.00 58.38 196 LEU A CA 1
ATOM 1559 C C . LEU A 1 196 ? -11.464 -4.110 -15.597 1.00 58.38 196 LEU A C 1
ATOM 1561 O O . LEU A 1 196 ? -10.425 -4.726 -15.378 1.00 58.38 196 LEU A O 1
ATOM 1565 N N . ASN A 1 197 ? -12.667 -4.649 -15.373 1.00 60.06 197 ASN A N 1
ATOM 1566 C CA . ASN A 1 197 ? -12.852 -5.959 -14.736 1.00 60.06 197 ASN A CA 1
ATOM 1567 C C . ASN A 1 197 ? -12.197 -7.104 -15.523 1.00 60.06 197 ASN A C 1
ATOM 1569 O O . ASN A 1 197 ? -11.520 -7.948 -14.939 1.00 60.06 197 ASN A O 1
ATOM 1573 N N . ALA A 1 198 ? -12.350 -7.127 -16.849 1.00 68.75 198 ALA A N 1
ATOM 1574 C CA . ALA A 1 198 ? -11.710 -8.142 -17.687 1.00 68.75 198 ALA A CA 1
ATOM 1575 C C . ALA A 1 198 ? -10.174 -8.071 -17.613 1.00 68.75 198 ALA A C 1
ATOM 1577 O O . ALA A 1 198 ? -9.491 -9.097 -17.615 1.00 68.75 198 ALA A O 1
ATOM 1578 N N . THR A 1 199 ? -9.628 -6.859 -17.518 1.00 66.25 199 THR A N 1
ATOM 1579 C CA . THR A 1 199 ? -8.181 -6.631 -17.435 1.00 66.25 199 THR A CA 1
ATOM 1580 C C . THR A 1 199 ? -7.633 -7.053 -16.071 1.00 66.25 199 THR A C 1
ATOM 1582 O O . THR A 1 199 ? -6.596 -7.709 -16.008 1.00 66.25 199 THR A O 1
ATOM 1585 N N . LEU A 1 200 ? -8.379 -6.799 -14.993 1.00 57.91 200 LEU A N 1
ATOM 1586 C CA . LEU A 1 200 ? -8.056 -7.267 -13.640 1.00 57.91 200 LEU A CA 1
ATOM 1587 C C . LEU A 1 200 ? -7.988 -8.798 -13.555 1.00 57.91 200 LEU A C 1
ATOM 1589 O O . LEU A 1 200 ? -7.027 -9.353 -13.029 1.00 57.91 200 LEU A O 1
ATOM 1593 N N . VAL A 1 201 ? -8.957 -9.507 -14.141 1.00 69.56 201 VAL A N 1
ATOM 1594 C CA . VAL A 1 201 ? -8.949 -10.984 -14.160 1.00 69.56 201 VAL A CA 1
ATOM 1595 C C . VAL A 1 201 ? -7.696 -11.533 -14.855 1.00 69.56 201 VAL A C 1
ATOM 1597 O O . VAL A 1 201 ? -7.088 -12.506 -14.392 1.00 69.56 201 VAL A O 1
ATOM 1600 N N . ARG A 1 202 ? -7.269 -10.897 -15.954 1.00 72.69 202 ARG A N 1
ATOM 1601 C CA . ARG A 1 202 ? -6.043 -11.279 -16.673 1.00 72.69 202 ARG A CA 1
ATOM 1602 C C . ARG A 1 202 ? -4.788 -11.030 -15.839 1.00 72.69 202 ARG A C 1
ATOM 1604 O O . ARG A 1 202 ? -3.873 -11.850 -15.880 1.00 72.69 202 ARG A O 1
ATOM 1611 N N . ALA A 1 203 ? -4.753 -9.944 -15.079 1.00 63.44 203 ALA A N 1
ATOM 1612 C CA . ALA A 1 203 ? -3.631 -9.605 -14.217 1.00 63.44 203 ALA A CA 1
ATOM 1613 C C . ALA A 1 203 ? -3.466 -10.561 -13.039 1.00 63.44 203 ALA A C 1
ATOM 1615 O O . ALA A 1 203 ? -2.372 -11.086 -12.839 1.00 63.44 203 ALA A O 1
ATOM 1616 N N . ILE A 1 204 ? -4.554 -10.883 -12.336 1.00 64.12 204 ILE A N 1
ATOM 1617 C CA . ILE A 1 204 ? -4.543 -11.885 -11.260 1.00 64.12 204 ILE A CA 1
ATOM 1618 C C . ILE A 1 204 ? -4.004 -13.219 -11.790 1.00 64.12 204 ILE A C 1
ATOM 1620 O O . ILE A 1 204 ? -3.090 -13.809 -11.215 1.00 64.12 204 ILE A O 1
ATOM 1624 N N . SER A 1 205 ? -4.498 -13.649 -12.954 1.00 72.62 205 SER A N 1
ATOM 1625 C CA . SER A 1 205 ? -4.050 -14.889 -13.596 1.00 72.62 205 SER A CA 1
ATOM 1626 C C . SER A 1 205 ? -2.551 -14.874 -13.931 1.00 72.62 205 SER A C 1
ATOM 1628 O O . SER A 1 205 ? -1.869 -15.892 -13.784 1.00 72.62 205 SER A O 1
ATOM 1630 N N . LEU A 1 206 ? -2.027 -13.727 -14.381 1.00 76.06 206 LEU A N 1
ATOM 1631 C CA . LEU A 1 206 ? -0.611 -13.537 -14.700 1.00 76.06 206 LEU A CA 1
ATOM 1632 C C . LEU A 1 206 ? 0.267 -13.587 -13.443 1.00 76.06 206 LEU A C 1
ATOM 1634 O O . LEU A 1 206 ? 1.262 -14.314 -13.432 1.00 76.06 206 LEU A O 1
ATOM 1638 N N . ARG A 1 207 ? -0.121 -12.866 -12.386 1.00 77.62 207 ARG A N 1
ATOM 1639 C CA . ARG A 1 207 ? 0.553 -12.882 -11.080 1.00 77.62 207 ARG A CA 1
ATOM 1640 C C . ARG A 1 207 ? 0.636 -14.301 -10.526 1.00 77.62 207 ARG A C 1
ATOM 1642 O O . ARG A 1 207 ? 1.720 -14.779 -10.198 1.00 77.62 207 ARG A O 1
ATOM 1649 N N . ASP A 1 208 ? -0.494 -15.003 -10.479 1.00 77.19 208 ASP A N 1
ATOM 1650 C CA . ASP A 1 208 ? -0.575 -16.349 -9.909 1.00 77.19 208 ASP A CA 1
ATOM 1651 C C . ASP A 1 208 ? 0.291 -17.348 -10.686 1.00 77.19 208 ASP A C 1
ATOM 1653 O O . ASP A 1 208 ? 0.882 -18.259 -10.103 1.00 77.19 208 ASP A O 1
ATOM 1657 N N . ARG A 1 209 ? 0.407 -17.173 -12.010 1.00 83.31 209 ARG A N 1
ATOM 1658 C CA . ARG A 1 209 ? 1.330 -17.960 -12.834 1.00 83.31 209 ARG A CA 1
ATOM 1659 C C . ARG A 1 209 ? 2.789 -17.703 -12.448 1.00 83.31 209 ARG A C 1
ATOM 1661 O O . ARG A 1 209 ? 3.503 -18.672 -12.199 1.00 83.31 209 ARG A O 1
ATOM 1668 N N . ARG A 1 210 ? 3.205 -16.436 -12.330 1.00 82.62 210 ARG A N 1
ATOM 1669 C CA . ARG A 1 210 ? 4.577 -16.063 -11.933 1.00 82.62 210 ARG A CA 1
ATOM 1670 C C . ARG A 1 210 ? 4.940 -16.594 -10.542 1.00 82.62 210 ARG A C 1
ATOM 1672 O O . ARG A 1 210 ? 6.055 -17.064 -10.337 1.00 82.62 210 ARG A O 1
ATOM 1679 N N . LEU A 1 211 ? 3.994 -16.573 -9.599 1.00 75.00 211 LEU A N 1
ATOM 1680 C CA . LEU A 1 211 ? 4.189 -17.140 -8.260 1.00 75.00 211 LEU A CA 1
ATOM 1681 C C . LEU A 1 211 ? 4.455 -18.651 -8.311 1.00 75.00 211 LEU A C 1
ATOM 1683 O O . LEU A 1 211 ? 5.408 -19.121 -7.692 1.00 75.00 211 LEU A O 1
ATOM 1687 N N . ARG A 1 212 ? 3.674 -19.408 -9.095 1.00 83.38 212 ARG A N 1
ATOM 1688 C CA . ARG A 1 212 ? 3.889 -20.858 -9.271 1.00 83.38 212 ARG A CA 1
ATOM 1689 C C . ARG A 1 212 ? 5.244 -21.180 -9.900 1.00 83.38 212 ARG A C 1
ATOM 1691 O O . ARG A 1 212 ? 5.914 -22.115 -9.463 1.00 83.38 212 ARG A O 1
ATOM 1698 N N . GLU A 1 213 ? 5.652 -20.411 -10.906 1.00 85.06 213 GLU A N 1
ATOM 1699 C CA . GLU A 1 213 ? 6.951 -20.567 -11.575 1.00 85.06 213 GLU A CA 1
ATOM 1700 C C . GLU A 1 213 ? 8.113 -20.315 -10.601 1.00 85.06 213 GLU A C 1
ATOM 1702 O O . GLU A 1 213 ? 9.041 -21.119 -10.530 1.00 85.06 213 GLU A O 1
ATOM 1707 N N . LYS A 1 214 ? 8.017 -19.265 -9.775 1.00 77.25 214 LYS A N 1
ATOM 1708 C CA . LYS A 1 214 ? 9.016 -18.934 -8.749 1.00 77.25 214 LYS A CA 1
ATOM 1709 C C . LYS A 1 214 ? 9.146 -20.027 -7.683 1.00 77.25 214 LYS A C 1
ATOM 1711 O O . LYS A 1 214 ? 10.262 -20.419 -7.344 1.00 77.25 214 LYS A O 1
ATOM 1716 N N . SER A 1 215 ? 8.023 -20.556 -7.189 1.00 73.06 215 SER A N 1
ATOM 1717 C CA . SER A 1 215 ? 8.024 -21.670 -6.229 1.00 73.06 215 SER A CA 1
ATOM 1718 C C . SER A 1 215 ? 8.621 -22.950 -6.815 1.00 73.06 215 SER A C 1
ATOM 1720 O O . SER A 1 215 ? 9.293 -23.682 -6.100 1.00 73.06 215 SER A O 1
ATOM 1722 N N . SER A 1 216 ? 8.429 -23.197 -8.114 1.00 73.94 216 SER A N 1
ATOM 1723 C CA . SER A 1 216 ? 8.972 -24.379 -8.802 1.00 73.94 216 SER A CA 1
ATOM 1724 C C . SER A 1 216 ? 10.479 -24.289 -9.072 1.00 73.94 216 SER A C 1
ATOM 1726 O O . SER A 1 216 ? 11.117 -25.313 -9.262 1.00 73.94 216 SER A O 1
ATOM 1728 N N . GLN A 1 217 ? 11.053 -23.082 -9.106 1.00 68.38 217 GLN A N 1
ATOM 1729 C CA . GLN A 1 217 ? 12.497 -22.861 -9.284 1.00 68.38 217 GLN A CA 1
ATOM 1730 C C . GLN A 1 217 ? 13.283 -22.868 -7.965 1.00 68.38 217 GLN A C 1
ATOM 1732 O O . GLN A 1 217 ? 14.509 -22.906 -7.988 1.00 68.38 217 GLN A O 1
ATOM 1737 N N . SER A 1 218 ? 12.590 -22.790 -6.826 1.00 60.47 218 SER A N 1
ATOM 1738 C CA . SER A 1 218 ? 13.192 -22.764 -5.484 1.00 60.47 218 SER A CA 1
ATOM 1739 C C . SER A 1 218 ? 13.097 -24.111 -4.748 1.00 60.47 218 SER A C 1
ATOM 1741 O O . SER A 1 218 ? 13.487 -24.183 -3.583 1.00 60.47 218 SER A O 1
ATOM 1743 N N . ALA A 1 219 ? 12.560 -25.145 -5.405 1.00 53.94 219 ALA A N 1
ATOM 1744 C CA . ALA A 1 219 ? 12.443 -26.525 -4.926 1.00 53.94 219 ALA A CA 1
ATOM 1745 C C . ALA A 1 219 ? 13.416 -27.433 -5.688 1.00 53.94 219 ALA A C 1
ATOM 1747 O O . ALA A 1 219 ? 13.973 -28.351 -5.046 1.00 53.94 219 ALA A O 1
#